Protein 4G5A (pdb70)

Sequence (196 aa):
GKQHVKTKSDWVIQRTPVDPEWLKVYVDDESKRLLCLNNFKDSFAPITVEVKKDIEKQIVFQSIIFPVAAGEYTLYLGDDLSLGQQYEELYYNASSVKVVVGNNFTLGKKQHVKKTKSDWVVIQRTPVDPEWLKVYVVDDESKRLCLNNFKDSFAPITVEEVKDIIEKQQIVFQSSIIFPVAAGEYTTLYLGDLSLGQQYEELYYNASSVKVVGNNFTTL

Solvent-accessible surface area: 11037 Å² total

Nearest PDB structures (foldseek):
  4g5a-assembly1_B  TM=1.010E+00  e=7.916E-17  Bacteroides thetaiotaomicron VPI-5482
  3d33-assembly1_A  TM=8.359E-01  e=3.361E-04  Phocaeicola vulgatus ATCC 8482
  3d33-assembly2_B  TM=8.394E-01  e=7.094E-04  Phocaeicola vulgatus ATCC 8482
  3osv-assembly2_C-2  TM=4.772E-01  e=2.970E-02  Pseudomonas aeruginosa
  4gqz-assembly2_C  TM=4.833E-01  e=1.822E-01  Salmonella enterica subsp. enterica serovar Typhimurium str. LT2

Foldseek 3Di:
DDDDDDDDDDPVVVVDDDDPVQWDWDADPVQQKIKIFGQFFDAKWWKWKAAPVRDTQDIDIDGRRGGGIDMDHRPVDDWHKIWIWDDPPDIDIDIDTD/DDDDDDDDDDPVVVVDDDDPVQWDWDADVVQQKIKIFGQFFDAKWWKWKAAPVRDTQDIDIDGRRGGGMDMDHRVSDDFHKIWIWDDPPDIDIDIDTD

CATH classification: 2.60.40.3080

Structure (mmCIF, N/CA/C/O backbone):
data_4G5A
#
_entry.id   4G5A
#
_cell.length_a   87.042
_cell.length_b   93.255
_cell.length_c   27.654
_cell.angle_alpha   90.000
_cell.angle_beta   90.000
_cell.angle_gamma   90.000
#
_symmetry.space_group_name_H-M   'P 21 21 2'
#
loop_
_entity.id
_entity.type
_entity.pdbx_description
1 polymer 'Uncharacterized protein'
2 non-polymer GLYCEROL
3 water water
#
loop_
_atom_site.group_PDB
_atom_site.id
_atom_site.type_symbol
_atom_site.label_atom_id
_atom_site.label_alt_id
_atom_site.label_comp_id
_atom_site.label_asym_id
_atom_site.label_entity_id
_atom_site.label_seq_id
_atom_site.pdbx_PDB_ins_code
_atom_site.Cartn_x
_atom_site.Cartn_y
_atom_site.Cartn_z
_atom_site.occupancy
_atom_site.B_iso_or_equiv
_atom_site.auth_seq_id
_atom_site.auth_comp_id
_atom_site.auth_asym_id
_atom_site.auth_atom_id
_atom_site.pdbx_PDB_model_num
ATOM 1 N N . GLY A 1 1 ? 100.373 21.205 13.937 1.00 47.13 0 GLY A N 1
ATOM 2 C CA . GLY A 1 1 ? 99.460 20.262 14.656 1.00 48.29 0 GLY A CA 1
ATOM 3 C C . GLY A 1 1 ? 98.072 20.297 14.040 1.00 45.09 0 GLY A C 1
ATOM 4 O O . GLY A 1 1 ? 97.919 20.797 12.926 1.00 47.38 0 GLY A O 1
ATOM 5 N N . LYS A 1 2 ? 97.069 19.788 14.761 1.00 42.78 24 LYS A N 1
ATOM 6 C CA . LYS A 1 2 ? 95.694 19.651 14.224 1.00 38.54 24 LYS A CA 1
ATOM 7 C C . LYS A 1 2 ? 94.802 20.887 14.395 1.00 35.67 24 LYS A C 1
ATOM 8 O O . LYS A 1 2 ? 94.535 21.350 15.498 1.00 36.23 24 LYS A O 1
ATOM 14 N N . GLN A 1 3 ? 94.278 21.383 13.289 1.00 28.58 25 GLN A N 1
ATOM 15 C CA . GLN A 1 3 ? 93.513 22.605 13.304 1.00 27.48 25 GLN A CA 1
ATOM 16 C C . GLN A 1 3 ? 92.166 22.394 12.611 1.00 28.07 25 GLN A C 1
ATOM 17 O O . GLN A 1 3 ? 92.124 21.804 11.544 1.00 27.16 25 GLN A O 1
ATOM 23 N N . HIS A 1 4 ? 91.094 22.883 13.224 1.00 27.27 26 HIS A N 1
ATOM 24 C CA . HIS A 1 4 ? 89.760 22.976 12.587 1.00 27.41 26 HIS A CA 1
ATOM 25 C C . HIS A 1 4 ? 89.819 23.864 11.364 1.00 26.75 26 HIS A C 1
ATOM 26 O O . HIS A 1 4 ? 90.395 24.951 11.374 1.00 27.80 26 HIS A O 1
ATOM 33 N N . VAL A 1 5 ? 89.237 23.371 10.274 1.00 24.05 27 VAL A N 1
ATOM 34 C CA . VAL A 1 5 ? 89.107 24.172 9.065 1.00 23.05 27 VAL A CA 1
ATOM 35 C C . VAL A 1 5 ? 87.670 24.657 9.054 1.00 22.85 27 VAL A C 1
ATOM 36 O O . VAL A 1 5 ? 86.777 23.844 9.086 1.00 25.29 27 VAL A O 1
ATOM 40 N N . LYS A 1 6 ? 87.466 25.971 9.063 1.00 24.52 28 LYS A N 1
ATOM 41 C CA . LYS A 1 6 ? 86.120 26.522 9.065 1.00 28.40 28 LYS A CA 1
ATOM 42 C C . LYS A 1 6 ? 85.522 26.235 7.694 1.00 25.27 28 LYS A C 1
ATOM 43 O O . LYS A 1 6 ? 86.084 26.601 6.686 1.00 27.51 28 LYS A O 1
ATOM 46 N N . THR A 1 7 ? 84.390 25.559 7.681 1.00 26.50 29 THR A N 1
ATOM 47 C CA . THR A 1 7 ? 83.740 25.226 6.423 1.00 24.01 29 THR A CA 1
ATOM 48 C C . THR A 1 7 ? 82.333 25.813 6.390 1.00 23.96 29 THR A C 1
ATOM 49 O O . THR A 1 7 ? 81.732 26.101 7.437 1.00 24.51 29 THR A O 1
ATOM 53 N N . LYS A 1 8 ? 81.838 26.019 5.174 1.00 20.21 30 LYS A N 1
ATOM 54 C CA . LYS A 1 8 ? 80.481 26.467 4.920 1.00 21.78 30 LYS A CA 1
ATOM 55 C C . LYS A 1 8 ? 79.849 25.437 4.023 1.00 20.36 30 LYS A C 1
ATOM 56 O O . LYS A 1 8 ? 80.424 25.089 2.988 1.00 19.89 30 LYS A O 1
ATOM 62 N N . SER A 1 9 ? 78.664 24.977 4.423 1.00 20.95 31 SER A N 1
ATOM 63 C CA . SER A 1 9 ? 77.910 23.999 3.653 1.00 21.47 31 SER A CA 1
ATOM 64 C C . SER A 1 9 ? 76.724 24.644 2.933 1.00 21.58 31 SER A C 1
ATOM 65 O O . SER A 1 9 ? 75.948 25.395 3.537 1.00 22.41 31 SER A O 1
ATOM 68 N N . ASP A 1 10 ? 76.619 24.345 1.645 1.00 20.68 32 ASP A N 1
ATOM 69 C CA . ASP A 1 10 ? 75.507 24.768 0.804 1.00 19.39 32 ASP A CA 1
ATOM 70 C C . ASP A 1 10 ? 74.699 23.523 0.436 1.00 18.19 32 ASP A C 1
ATOM 71 O O . ASP A 1 10 ? 75.090 22.759 -0.441 1.00 18.70 32 ASP A O 1
ATOM 76 N N . TRP A 1 11 ? 73.556 23.361 1.086 1.00 19.08 33 TRP A N 1
ATOM 77 C CA . TRP A 1 11 ? 72.692 22.211 0.850 1.00 20.08 33 TRP A CA 1
ATOM 78 C C . TRP A 1 11 ? 71.855 22.391 -0.402 1.00 18.76 33 TRP A C 1
ATOM 79 O O . TRP A 1 11 ? 70.669 22.759 -0.345 1.00 18.38 33 TRP A O 1
ATOM 90 N N . VAL A 1 12 ? 72.491 22.157 -1.550 1.00 17.50 34 VAL A N 1
ATOM 91 C CA . VAL A 1 12 ? 71.837 22.339 -2.851 1.00 18.48 34 VAL A CA 1
ATOM 92 C C . VAL A 1 12 ? 70.571 21.491 -3.014 1.00 16.50 34 VAL A C 1
ATOM 93 O O . VAL A 1 12 ? 69.657 21.864 -3.750 1.00 17.88 34 VAL A O 1
ATOM 97 N N . ILE A 1 13 ? 70.500 20.345 -2.326 1.00 16.03 35 ILE A N 1
ATOM 98 C CA . ILE A 1 13 ? 69.332 19.497 -2.369 1.00 17.25 35 ILE A CA 1
ATOM 99 C C . ILE A 1 13 ? 68.099 20.276 -1.883 1.00 18.15 35 ILE A C 1
ATOM 100 O O . ILE A 1 13 ? 67.012 20.015 -2.354 1.00 18.46 35 ILE A O 1
ATOM 105 N N . GLN A 1 14 ? 68.284 21.249 -0.994 1.00 16.56 36 GLN A N 1
ATOM 106 C CA . GLN A 1 14 ? 67.137 22.049 -0.506 1.00 17.87 36 GLN A CA 1
ATOM 107 C C . G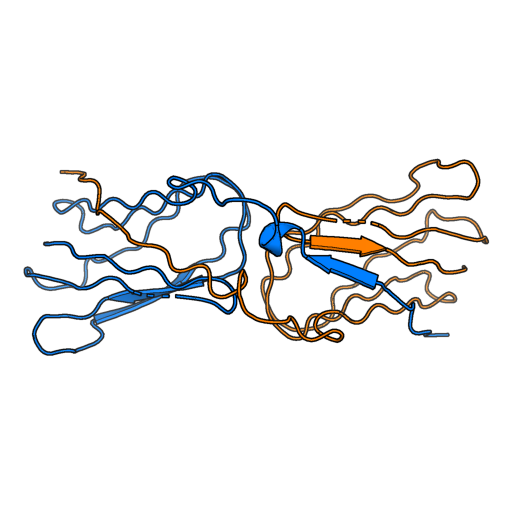LN A 1 14 ? 66.547 23.015 -1.530 1.00 22.22 36 GLN A C 1
ATOM 108 O O . GLN A 1 14 ? 65.462 23.596 -1.315 1.00 27.43 36 GLN A O 1
ATOM 114 N N . ARG A 1 15 ? 67.226 23.212 -2.645 1.00 19.37 37 ARG A N 1
ATOM 115 C CA . ARG A 1 15 ? 66.665 24.063 -3.701 1.00 21.71 37 ARG A CA 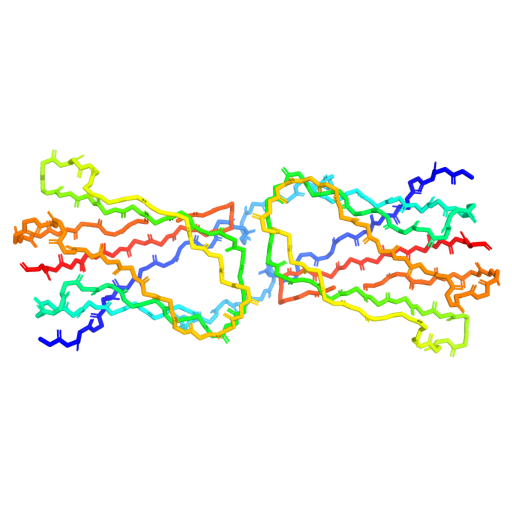1
ATOM 116 C C . ARG A 1 15 ? 66.556 23.360 -5.054 1.00 22.00 37 ARG A C 1
ATOM 117 O O . ARG A 1 15 ? 66.238 23.979 -6.066 1.00 24.57 37 ARG A O 1
ATOM 125 N N . THR A 1 16 ? 66.764 22.061 -5.061 1.00 19.67 38 THR A N 1
ATOM 126 C CA . THR A 1 16 ? 66.785 21.279 -6.282 1.00 20.89 38 THR A CA 1
ATOM 127 C C . THR A 1 16 ? 65.685 20.230 -6.284 1.00 22.21 38 THR A C 1
ATOM 128 O O . THR A 1 16 ? 65.698 19.284 -5.498 1.00 21.60 38 THR A O 1
ATOM 132 N N . PRO A 1 17 ? 64.731 20.347 -7.204 1.00 22.87 39 PRO A N 1
ATOM 133 C CA . PRO A 1 17 ? 63.710 19.315 -7.281 1.00 26.33 39 PRO A CA 1
ATOM 134 C C . PRO A 1 17 ? 64.289 17.917 -7.464 1.00 24.30 39 PRO A C 1
ATOM 135 O O . PRO A 1 17 ? 65.208 17.751 -8.261 1.00 23.83 39 PRO A O 1
ATOM 139 N N . VAL A 1 18 ? 63.741 16.916 -6.770 1.00 25.67 40 VAL A N 1
ATOM 140 C CA . VAL A 1 18 ? 64.326 15.567 -6.825 1.00 27.28 40 VAL A CA 1
ATOM 141 C C . VAL A 1 18 ? 63.707 14.803 -7.999 1.00 26.75 40 VAL A C 1
ATOM 142 O O . VAL A 1 18 ? 62.585 15.045 -8.393 1.00 29.33 40 VAL A O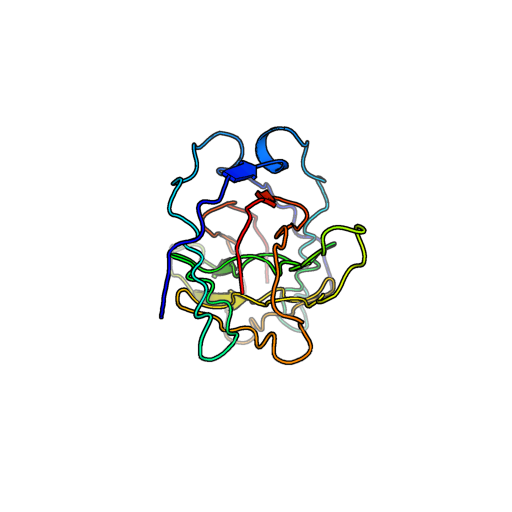 1
ATOM 146 N N . ASP A 1 19 ? 64.500 13.939 -8.593 1.00 27.29 41 ASP A N 1
ATOM 147 C CA . ASP A 1 19 ? 64.063 13.079 -9.680 1.00 26.71 41 ASP A CA 1
ATOM 148 C C . ASP A 1 19 ? 63.049 12.073 -9.146 1.00 27.29 41 ASP A C 1
ATOM 149 O O . ASP A 1 19 ? 63.364 11.334 -8.205 1.00 24.56 41 ASP A O 1
ATOM 154 N N . PRO A 1 20 ? 61.826 12.040 -9.704 1.00 27.83 42 PRO A N 1
ATOM 155 C CA . PRO A 1 20 ? 60.833 11.083 -9.211 1.00 27.66 42 PRO A CA 1
ATOM 156 C C . PRO A 1 20 ? 61.297 9.641 -9.337 1.00 26.79 42 PRO A C 1
ATOM 157 O O . PRO A 1 20 ? 60.808 8.779 -8.619 1.00 26.98 42 PRO A O 1
ATOM 161 N N . GLU A 1 21 ? 62.256 9.412 -10.226 1.00 23.74 43 GLU A N 1
ATOM 162 C CA . GLU A 1 21 ? 62.770 8.072 -10.514 1.00 23.78 43 GLU A CA 1
ATOM 163 C C . GLU A 1 21 ? 64.176 7.839 -9.980 1.00 21.58 43 GLU A C 1
ATOM 164 O O . GLU A 1 21 ? 64.908 6.970 -10.486 1.00 22.44 43 GLU A O 1
ATOM 170 N N . TRP A 1 22 ? 64.551 8.571 -8.923 1.00 18.54 44 TRP A N 1
ATOM 171 C CA . TRP A 1 22 ? 65.875 8.450 -8.317 1.00 20.00 44 TRP A CA 1
ATOM 172 C C . TRP A 1 22 ? 66.083 7.002 -7.836 1.00 20.74 44 TRP A C 1
ATOM 173 O O . TRP A 1 22 ? 67.196 6.475 -7.845 1.00 22.31 44 TRP A O 1
ATOM 184 N N . LEU A 1 23 ? 64.976 6.395 -7.428 1.00 20.21 45 LEU A N 1
ATOM 185 C CA . LEU A 1 23 ? 64.924 5.020 -6.949 1.00 20.44 45 LEU A CA 1
ATOM 186 C C . LEU A 1 23 ? 63.777 4.292 -7.641 1.00 20.82 45 LEU A C 1
ATOM 187 O O . LEU A 1 23 ? 62.640 4.772 -7.675 1.00 24.58 45 LEU A O 1
ATOM 192 N N . LYS A 1 24 ? 64.081 3.118 -8.152 1.00 22.69 46 LYS A N 1
ATOM 193 C CA . LYS A 1 24 ? 63.083 2.243 -8.727 1.00 20.15 46 LYS A CA 1
ATOM 194 C C . LYS A 1 24 ? 63.199 0.909 -8.025 1.00 18.33 46 LYS A C 1
ATOM 195 O O . LYS A 1 24 ? 64.278 0.316 -7.997 1.00 21.61 46 LYS A O 1
ATOM 201 N N . VAL A 1 25 ? 62.092 0.473 -7.448 1.00 20.53 47 VAL A N 1
ATOM 202 C CA . VAL A 1 25 ? 62.025 -0.784 -6.701 1.00 21.11 47 VAL A CA 1
ATOM 203 C C . VAL A 1 25 ? 61.166 -1.797 -7.478 1.00 20.28 47 VAL A C 1
ATOM 204 O O . VAL A 1 25 ? 60.074 -1.467 -8.013 1.00 22.31 47 VAL A O 1
ATOM 208 N N . TYR A 1 26 ? 61.681 -3.012 -7.551 1.00 21.44 48 TYR A N 1
ATOM 209 C CA . TYR A 1 26 ? 60.947 -4.120 -8.128 1.00 23.36 48 TYR A CA 1
ATOM 210 C C . TYR A 1 26 ? 60.922 -5.326 -7.194 1.00 22.93 48 TYR A C 1
ATOM 211 O O . TYR A 1 26 ? 61.833 -5.514 -6.404 1.00 23.06 48 TYR A O 1
ATOM 220 N N . VAL A 1 27 ? 59.871 -6.127 -7.320 1.00 22.32 49 VAL A N 1
ATOM 221 C CA . VAL A 1 27 ? 59.786 -7.414 -6.616 1.00 21.19 49 VAL A CA 1
ATOM 222 C C . VAL A 1 27 ? 59.712 -8.551 -7.641 1.00 23.95 49 VAL A C 1
ATOM 223 O O . VAL A 1 27 ? 58.948 -8.490 -8.626 1.00 24.88 49 VAL A O 1
ATOM 227 N N . ASP A 1 28 ? 60.508 -9.579 -7.406 1.00 24.18 50 ASP A N 1
ATOM 228 C CA . ASP A 1 28 ? 60.391 -10.826 -8.178 1.00 25.13 50 ASP A CA 1
ATOM 229 C C . ASP A 1 28 ? 59.795 -11.870 -7.265 1.00 26.85 50 ASP A C 1
ATOM 230 O O . ASP A 1 28 ? 60.461 -12.303 -6.318 1.00 26.38 50 ASP A O 1
ATOM 235 N N . ASP A 1 29 ? 58.543 -12.257 -7.518 1.00 27.08 51 ASP A N 1
ATOM 236 C CA . ASP A 1 29 ? 57.843 -13.165 -6.599 1.00 29.47 51 ASP A CA 1
ATOM 237 C C . ASP A 1 29 ? 58.185 -14.635 -6.828 1.00 32.70 51 ASP A C 1
ATOM 238 O O . ASP A 1 29 ? 57.755 -15.479 -6.036 1.00 35.76 51 ASP A O 1
ATOM 243 N N . GLU A 1 30 ? 58.948 -14.944 -7.882 1.00 33.00 52 GLU A N 1
ATOM 244 C CA . GLU A 1 30 ? 59.398 -16.325 -8.113 1.00 35.85 52 GLU A CA 1
ATOM 245 C C . GLU A 1 30 ? 60.670 -16.572 -7.328 1.00 35.28 52 GLU A C 1
ATOM 246 O O . GLU A 1 30 ? 60.746 -17.521 -6.537 1.00 38.02 52 GLU A O 1
ATOM 252 N N . SER A 1 31 ? 61.653 -15.697 -7.518 1.00 33.62 53 SER A N 1
ATOM 253 C CA . SER A 1 31 ? 62.930 -15.798 -6.821 1.00 32.47 53 SER A CA 1
ATOM 254 C C . SER A 1 31 ? 62.888 -15.200 -5.394 1.00 29.27 53 SER A C 1
ATOM 255 O O . SER A 1 31 ? 63.849 -15.366 -4.648 1.00 31.18 53 SER A O 1
ATOM 258 N N . LYS A 1 32 ? 61.778 -14.549 -5.018 1.00 26.01 54 LYS A N 1
ATOM 259 C CA . LYS A 1 32 ? 61.632 -13.885 -3.692 1.00 23.12 54 LYS A CA 1
ATOM 260 C C . LYS A 1 32 ? 62.756 -12.886 -3.421 1.00 24.67 54 LYS A C 1
ATOM 261 O O . LYS A 1 32 ? 63.478 -12.969 -2.417 1.00 24.96 54 LYS A O 1
ATOM 267 N N . ARG A 1 33 ? 62.873 -11.918 -4.331 1.00 24.76 55 ARG A N 1
ATOM 268 C CA . ARG A 1 33 ? 63.902 -10.875 -4.268 1.00 24.28 55 ARG A CA 1
ATOM 269 C C . ARG A 1 33 ? 63.264 -9.496 -4.452 1.00 24.05 55 ARG A C 1
ATOM 270 O O . ARG A 1 33 ? 62.264 -9.355 -5.177 1.00 22.91 55 ARG A O 1
ATOM 278 N N . LEU A 1 34 ? 63.859 -8.513 -3.786 1.00 21.80 56 LEU A N 1
ATOM 279 C CA A LEU A 1 34 ? 63.551 -7.116 -3.997 0.50 22.89 56 LEU A CA 1
ATOM 280 C CA B LEU A 1 34 ? 63.558 -7.101 -4.008 0.50 22.46 56 LEU A CA 1
ATOM 281 C C . LEU A 1 34 ? 64.785 -6.513 -4.674 1.00 23.45 56 LEU A C 1
ATOM 282 O O . LEU A 1 34 ? 65.907 -6.765 -4.249 1.00 24.43 56 LEU A O 1
ATOM 291 N N . CYS A 1 35 ? 64.560 -5.728 -5.727 1.00 25.11 57 CYS A N 1
ATOM 292 C CA . CYS A 1 35 ? 65.624 -5.121 -6.526 1.00 27.75 57 CYS A CA 1
ATOM 293 C C . CYS A 1 35 ? 65.443 -3.603 -6.413 1.00 25.27 57 CYS A C 1
ATOM 294 O O . CYS A 1 35 ? 64.351 -3.088 -6.663 1.00 25.84 57 CYS A O 1
ATOM 297 N N . LEU A 1 36 ? 66.486 -2.927 -5.950 1.00 25.09 58 LEU A N 1
ATOM 298 C CA . LEU A 1 36 ? 66.463 -1.459 -5.735 1.00 23.33 58 LEU A CA 1
ATOM 299 C C . LEU A 1 36 ? 67.474 -0.821 -6.685 1.00 25.65 58 LEU A C 1
ATOM 300 O O . LEU A 1 36 ? 68.674 -1.047 -6.537 1.00 23.60 58 LEU A O 1
ATOM 305 N N . ASN A 1 37 ? 67.009 -0.009 -7.640 1.00 22.97 59 ASN A N 1
ATOM 306 C CA A ASN A 1 37 ? 67.932 0.628 -8.615 0.50 23.23 59 ASN A CA 1
ATOM 307 C CA B ASN A 1 37 ? 67.894 0.616 -8.614 0.50 23.92 59 ASN A CA 1
ATOM 308 C C . ASN A 1 37 ? 68.041 2.108 -8.324 1.00 23.07 59 ASN A C 1
ATOM 309 O O . ASN A 1 37 ? 67.055 2.829 -8.362 1.00 22.99 59 ASN A O 1
ATOM 318 N N . PHE A 1 38 ? 69.251 2.529 -8.000 1.00 23.27 60 PHE A N 1
ATOM 319 C CA . PHE A 1 38 ? 69.551 3.932 -7.696 1.00 23.17 60 PHE A CA 1
ATOM 320 C C . PHE A 1 38 ? 70.181 4.546 -8.921 1.00 25.17 60 PHE A C 1
ATOM 321 O O . PHE A 1 38 ? 71.139 3.991 -9.463 1.00 26.42 60 PHE A O 1
ATOM 329 N N . LYS A 1 39 ? 69.652 5.682 -9.368 1.00 26.86 61 LYS A N 1
ATOM 330 C CA . LYS A 1 39 ? 70.241 6.427 -10.486 1.00 29.88 61 LYS A CA 1
ATOM 331 C C . LYS A 1 39 ? 71.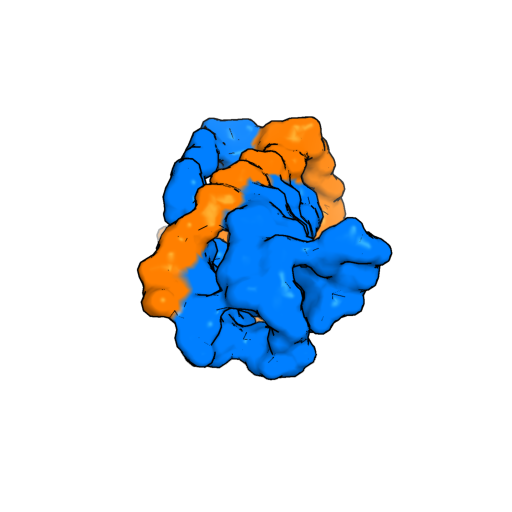612 7.032 -10.168 1.00 28.44 61 LYS A C 1
ATOM 332 O O . LYS A 1 39 ? 72.421 7.228 -11.062 1.00 32.57 61 LYS A O 1
ATOM 338 N N . ASP A 1 40 ? 71.856 7.341 -8.896 1.00 25.20 62 ASP A N 1
ATOM 339 C CA . ASP A 1 40 ? 73.105 7.955 -8.422 1.00 23.02 62 ASP A CA 1
ATOM 340 C C . ASP A 1 40 ? 73.457 7.271 -7.105 1.00 24.49 62 ASP A C 1
ATOM 341 O O . ASP A 1 40 ? 72.620 6.544 -6.525 1.00 24.27 62 ASP A O 1
ATOM 346 N N . SER A 1 41 ? 74.671 7.467 -6.620 1.00 22.82 63 SER A N 1
ATOM 347 C CA . SER A 1 41 ? 75.008 6.945 -5.303 1.00 20.60 63 SER A CA 1
ATOM 348 C C . SER A 1 41 ? 74.201 7.721 -4.247 1.00 21.91 63 SER A C 1
ATOM 349 O O . SER A 1 41 ? 73.605 8.774 -4.552 1.00 20.60 63 SER A O 1
ATOM 352 N N . PHE A 1 42 ? 74.194 7.194 -3.030 1.00 20.49 64 PHE A N 1
ATOM 353 C CA . PHE A 1 42 ? 73.311 7.655 -1.953 1.00 18.80 64 PHE A CA 1
ATOM 354 C C . PHE A 1 42 ? 73.889 7.235 -0.606 1.00 19.24 64 PHE A C 1
ATOM 355 O O . PHE A 1 42 ? 74.738 6.349 -0.526 1.00 20.71 64 PHE A O 1
ATOM 363 N N . ALA A 1 43 ? 73.438 7.903 0.445 1.00 20.17 65 ALA A N 1
ATOM 364 C CA . ALA A 1 43 ? 73.768 7.543 1.798 1.00 18.48 65 ALA A CA 1
ATOM 365 C C . ALA A 1 43 ? 73.199 6.163 2.124 1.00 19.80 65 ALA A C 1
ATOM 366 O O . ALA A 1 43 ? 72.193 5.754 1.530 1.00 20.00 65 ALA A O 1
ATOM 368 N N . PRO A 1 44 ? 73.790 5.481 3.120 1.00 19.46 66 PRO A N 1
ATOM 369 C CA . PRO A 1 44 ? 73.195 4.237 3.607 1.00 20.71 66 PRO A CA 1
ATOM 370 C C . PRO A 1 44 ? 71.744 4.439 3.997 1.00 19.03 66 PRO A C 1
ATOM 371 O O . PRO A 1 44 ? 71.366 5.478 4.547 1.00 17.84 66 PRO A O 1
ATOM 375 N N . ILE A 1 45 ? 70.944 3.426 3.705 1.00 18.52 67 ILE A N 1
ATOM 376 C CA . ILE A 1 45 ? 69.523 3.497 3.964 1.00 18.73 67 ILE A CA 1
ATOM 377 C C . ILE A 1 45 ? 69.021 2.194 4.582 1.00 18.00 67 ILE A C 1
ATOM 378 O O . ILE A 1 45 ? 69.421 1.115 4.157 1.00 18.67 67 ILE A O 1
ATOM 383 N N . THR A 1 46 ? 68.184 2.328 5.608 1.00 19.32 68 THR A N 1
ATOM 384 C CA . THR A 1 46 ? 67.573 1.181 6.294 1.00 18.53 68 THR A CA 1
ATOM 385 C C . THR A 1 46 ? 66.340 0.733 5.545 1.00 20.41 68 THR A C 1
ATOM 386 O O . THR A 1 46 ? 65.525 1.540 5.126 1.00 18.64 68 THR A O 1
ATOM 390 N N . VAL A 1 47 ? 66.233 -0.576 5.325 1.00 20.27 69 VAL A N 1
ATOM 391 C CA . VAL A 1 47 ? 65.104 -1.162 4.613 1.00 20.04 69 VAL A CA 1
ATOM 392 C C . VAL A 1 47 ? 64.392 -2.124 5.551 1.00 21.79 69 VAL A C 1
ATOM 393 O O . VAL A 1 47 ? 65.026 -3.009 6.111 1.00 23.72 69 VAL A O 1
ATOM 397 N N . GLU A 1 48 ? 63.091 -1.915 5.756 1.00 19.85 70 GLU A N 1
ATOM 398 C CA . GLU A 1 48 ? 62.264 -2.768 6.617 1.00 20.74 70 GLU A CA 1
ATOM 399 C C . GLU A 1 48 ? 61.055 -3.283 5.834 1.00 21.77 70 GLU A C 1
ATOM 400 O O . GLU A 1 48 ? 60.452 -2.550 5.035 1.00 21.91 70 GLU A O 1
ATOM 406 N N . VAL A 1 49 ? 60.710 -4.547 6.051 1.00 19.63 71 VAL A N 1
ATOM 407 C CA . VAL A 1 49 ? 59.530 -5.136 5.464 1.00 19.38 71 VAL A CA 1
ATOM 408 C C . VAL A 1 49 ? 58.659 -5.648 6.610 1.00 18.96 71 VAL A C 1
ATOM 409 O O . VAL A 1 49 ? 59.156 -6.358 7.491 1.00 21.60 71 VAL A O 1
ATOM 413 N N . LYS A 1 50 ? 57.399 -5.220 6.591 1.00 21.09 72 LYS A N 1
ATOM 414 C CA A LYS A 1 50 ? 56.437 -5.531 7.620 0.50 21.00 72 LYS A CA 1
ATOM 415 C CA B LYS A 1 50 ? 56.419 -5.518 7.631 0.50 21.39 72 LYS A CA 1
ATOM 416 C C . LYS A 1 50 ? 55.255 -6.320 7.033 1.00 21.86 72 L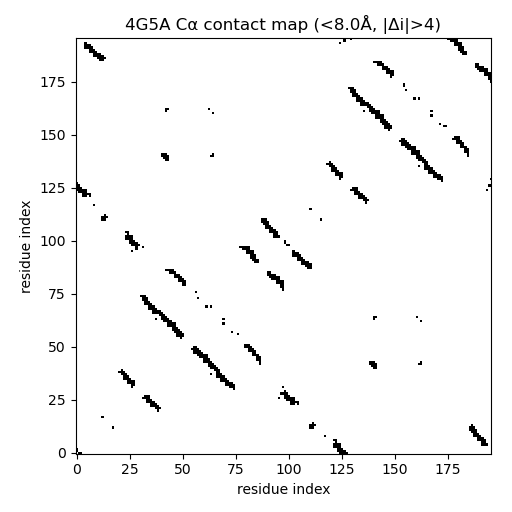YS A C 1
ATOM 417 O O . LYS A 1 50 ? 54.745 -5.993 5.947 1.00 20.46 72 LYS A O 1
ATOM 428 N N . ASP A 1 51 ? 54.836 -7.371 7.738 1.00 22.48 73 ASP A N 1
ATOM 429 C CA . ASP A 1 51 ? 53.674 -8.170 7.346 1.00 22.93 73 ASP A CA 1
ATOM 430 C C . ASP A 1 51 ? 52.336 -7.590 7.820 1.00 25.40 73 ASP A C 1
ATOM 431 O O . ASP A 1 51 ? 52.303 -6.556 8.475 1.00 27.40 73 ASP A O 1
ATOM 436 N N . ILE A 1 52 ? 51.238 -8.273 7.472 1.00 26.50 74 ILE A N 1
ATOM 437 C CA . ILE A 1 52 ? 49.898 -7.815 7.765 1.00 30.51 74 ILE A CA 1
ATOM 438 C C . ILE A 1 52 ? 49.588 -7.724 9.267 1.00 32.01 74 ILE A C 1
ATOM 439 O O . ILE A 1 52 ? 48.719 -6.937 9.667 1.00 35.47 74 ILE A O 1
ATOM 444 N N . GLU A 1 53 ? 50.316 -8.492 10.079 1.00 30.87 75 GLU A N 1
ATOM 445 C CA . GLU A 1 53 ? 50.216 -8.452 11.544 1.00 32.77 75 GLU A CA 1
ATOM 446 C C . GLU A 1 53 ? 51.297 -7.571 12.196 1.00 32.81 75 GLU A C 1
ATOM 447 O O . GLU A 1 53 ? 51.555 -7.702 13.401 1.00 35.24 75 GLU A O 1
ATOM 453 N N . LYS A 1 54 ? 51.892 -6.669 11.400 1.00 31.39 76 LYS A N 1
ATOM 454 C CA . LYS A 1 54 ? 52.874 -5.676 11.866 1.00 33.23 76 LYS A CA 1
ATOM 455 C C . LYS A 1 54 ? 54.214 -6.252 12.333 1.00 30.62 76 LYS A C 1
ATOM 456 O O . LYS A 1 54 ? 54.990 -5.560 13.014 1.00 32.88 76 LYS A O 1
ATOM 462 N N . GLN A 1 55 ? 54.506 -7.500 11.982 1.00 29.94 77 GLN A N 1
ATOM 463 C CA . GLN A 1 55 ? 55.791 -8.092 12.335 1.00 27.09 77 GLN A CA 1
ATOM 464 C C . GLN A 1 55 ? 56.810 -7.616 11.301 1.00 24.74 77 GLN A C 1
ATOM 465 O O . GLN A 1 55 ? 56.526 -7.632 10.106 1.00 23.90 77 GLN A O 1
ATOM 471 N N . ILE A 1 56 ? 57.984 -7.190 11.763 1.00 24.31 78 ILE A N 1
ATOM 472 C CA . ILE A 1 56 ? 59.075 -6.842 10.890 1.00 23.29 78 ILE A CA 1
ATOM 473 C C . ILE A 1 56 ? 59.710 -8.174 10.551 1.00 26.59 78 ILE A C 1
ATOM 474 O O . ILE A 1 56 ? 60.229 -8.881 11.431 1.00 27.68 78 ILE A O 1
ATOM 479 N N . VAL A 1 57 ? 59.632 -8.528 9.275 1.00 20.61 79 VAL A N 1
ATOM 480 C CA . VAL A 1 57 ? 60.026 -9.843 8.805 1.00 22.96 79 VAL A CA 1
ATOM 481 C C . VAL A 1 57 ? 61.345 -9.782 8.050 1.00 24.69 79 VAL A C 1
ATOM 482 O O . VAL A 1 57 ? 61.925 -10.819 7.743 1.00 26.12 79 VAL A O 1
ATOM 486 N N . PHE A 1 58 ? 61.816 -8.561 7.763 1.00 21.92 80 PHE A N 1
ATOM 487 C CA . PHE A 1 58 ? 63.100 -8.339 7.113 1.00 21.18 80 PHE A CA 1
ATOM 488 C C . PHE A 1 58 ? 63.586 -6.934 7.451 1.00 20.23 80 PHE A C 1
ATOM 489 O O . PHE A 1 58 ? 62.808 -5.984 7.451 1.00 19.69 80 PHE A O 1
ATOM 497 N N . GLN A 1 59 ? 64.861 -6.835 7.801 1.00 20.51 81 GLN A N 1
ATOM 498 C CA . GLN A 1 59 ? 65.498 -5.544 8.083 1.00 23.12 81 GLN A CA 1
ATOM 499 C C . GLN A 1 59 ? 66.943 -5.607 7.645 1.00 26.33 81 GLN A C 1
ATOM 500 O O . GLN A 1 59 ? 67.667 -6.554 7.956 1.00 29.20 81 GLN A O 1
ATOM 506 N N . SER A 1 60 ? 67.366 -4.608 6.885 1.00 23.23 82 SER A N 1
ATOM 507 C CA . SER A 1 60 ? 68.736 -4.560 6.416 1.00 25.49 82 SER A CA 1
ATOM 508 C C . SER A 1 60 ? 69.140 -3.116 6.169 1.00 25.53 82 SER A C 1
ATOM 509 O O . SER A 1 60 ? 68.287 -2.266 5.981 1.00 27.30 82 SER A O 1
ATOM 512 N N . ILE A 1 61 ? 70.441 -2.851 6.152 1.00 27.55 83 ILE A N 1
ATOM 513 C CA . ILE A 1 61 ? 70.975 -1.565 5.692 1.00 25.91 83 ILE A CA 1
ATOM 514 C C . ILE A 1 61 ? 71.673 -1.783 4.345 1.00 26.59 83 ILE A C 1
ATOM 515 O O . ILE A 1 61 ? 72.516 -2.670 4.212 1.00 29.22 83 ILE A O 1
ATOM 520 N N . ILE A 1 62 ? 71.332 -0.963 3.354 1.00 23.24 84 ILE A N 1
ATOM 521 C CA . ILE A 1 62 ? 71.935 -1.004 2.031 1.00 24.99 84 ILE A CA 1
ATOM 522 C C . ILE A 1 62 ? 72.894 0.184 1.923 1.00 24.22 84 ILE A C 1
ATOM 523 O O . ILE A 1 62 ? 72.592 1.242 2.441 1.00 24.20 84 ILE A O 1
ATOM 528 N N . PHE A 1 63 ? 74.027 -0.013 1.250 1.00 22.78 85 PHE A N 1
ATOM 529 C CA . PHE A 1 63 ? 75.078 0.994 1.106 1.00 22.59 85 PHE A CA 1
ATOM 530 C C . PHE A 1 63 ? 75.262 1.324 -0.376 1.00 25.46 85 PHE A C 1
ATOM 531 O O . PHE A 1 63 ? 76.081 0.697 -1.039 1.00 25.39 85 PHE A O 1
ATOM 539 N N . PRO A 1 64 ? 74.455 2.262 -0.925 1.00 23.75 86 PRO A N 1
ATOM 540 C CA . PRO A 1 64 ? 74.477 2.529 -2.357 1.00 23.59 86 PRO A CA 1
ATOM 541 C C . PRO A 1 64 ? 75.688 3.388 -2.762 1.00 24.48 86 PRO A C 1
ATOM 542 O O . PRO A 1 64 ? 75.540 4.544 -3.174 1.00 24.24 86 PRO A O 1
ATOM 546 N N . VAL A 1 65 ? 76.880 2.792 -2.661 1.00 25.96 87 VAL A N 1
ATOM 547 C CA . VAL A 1 65 ? 78.133 3.519 -2.922 1.00 27.87 87 VAL A CA 1
ATOM 548 C C . VAL A 1 65 ? 78.326 3.811 -4.415 1.00 28.10 87 VAL A C 1
ATOM 549 O O . VAL A 1 65 ? 79.176 4.639 -4.791 1.00 29.86 87 VAL A O 1
ATOM 553 N N . ALA A 1 66 ? 77.529 3.160 -5.257 1.00 27.87 88 ALA A N 1
ATOM 554 C CA . ALA A 1 66 ? 77.526 3.409 -6.698 1.00 28.77 88 ALA A CA 1
ATOM 555 C C . ALA A 1 66 ? 76.117 3.293 -7.234 1.00 28.95 88 ALA A C 1
ATOM 556 O O . ALA A 1 66 ? 75.288 2.553 -6.669 1.00 29.14 88 ALA A O 1
ATOM 558 N N . ALA A 1 67 ? 75.840 4.014 -8.319 1.00 27.86 89 ALA A N 1
ATOM 559 C CA . ALA A 1 67 ? 74.600 3.852 -9.052 1.00 28.83 89 ALA A CA 1
ATOM 560 C C . ALA A 1 67 ? 74.481 2.402 -9.543 1.00 30.30 89 ALA A C 1
ATOM 561 O O . ALA A 1 67 ? 75.500 1.745 -9.820 1.00 32.74 89 ALA A O 1
ATOM 563 N N . GLY A 1 68 ? 73.250 1.914 -9.642 1.00 29.08 90 GLY A N 1
ATOM 564 C CA . GLY A 1 68 ? 72.994 0.534 -10.084 1.00 29.84 90 GLY A CA 1
ATOM 565 C C . GLY A 1 68 ? 72.040 -0.238 -9.178 1.00 30.41 90 GLY A C 1
ATOM 566 O O . GLY A 1 68 ? 71.352 0.351 -8.345 1.00 27.51 90 GLY A O 1
ATOM 567 N N . GLU A 1 69 ? 72.013 -1.556 -9.344 1.00 30.99 91 GLU A N 1
ATOM 568 C CA . GLU A 1 69 ? 70.976 -2.402 -8.740 1.00 32.00 91 GLU A CA 1
ATOM 569 C C . GLU A 1 69 ? 71.503 -3.137 -7.512 1.00 31.08 91 GLU A C 1
ATOM 570 O O . GLU A 1 69 ? 72.596 -3.732 -7.543 1.00 32.49 91 GLU A O 1
ATOM 576 N N . TYR A 1 70 ? 70.726 -3.079 -6.426 1.00 25.43 92 TYR A N 1
ATOM 577 C CA . TYR A 1 70 ? 71.040 -3.753 -5.172 1.00 24.41 92 TYR A CA 1
ATOM 578 C C . TYR A 1 70 ? 69.923 -4.744 -4.904 1.00 26.20 92 TYR A C 1
ATOM 579 O O . TYR A 1 70 ? 68.745 -4.419 -5.051 1.00 27.80 92 TYR A O 1
ATOM 588 N N . THR A 1 71 ? 70.289 -5.966 -4.544 1.00 26.92 93 THR A N 1
ATOM 589 C CA . THR A 1 71 ? 69.286 -7.005 -4.343 1.00 27.04 93 THR A CA 1
ATOM 590 C C . THR A 1 71 ? 69.171 -7.329 -2.874 1.00 27.34 93 THR A C 1
ATOM 591 O O . THR A 1 71 ? 70.180 -7.404 -2.169 1.00 32.58 93 THR A O 1
ATOM 595 N N . LEU A 1 72 ? 67.938 -7.488 -2.416 1.00 23.23 94 LEU A N 1
ATOM 596 C CA . LEU A 1 72 ? 67.639 -7.979 -1.075 1.00 25.29 94 LEU A CA 1
ATOM 597 C C . LEU A 1 72 ? 66.941 -9.341 -1.173 1.00 23.32 94 LEU A C 1
ATOM 598 O O . LEU A 1 72 ? 66.090 -9.545 -2.025 1.00 22.27 94 LEU A O 1
ATOM 603 N N . TYR A 1 73 ? 67.292 -10.277 -0.289 1.00 23.65 95 TYR A N 1
ATOM 604 C CA . TYR A 1 73 ? 66.792 -11.647 -0.398 1.00 25.25 95 TYR A CA 1
ATOM 605 C C . TYR A 1 73 ? 65.665 -11.895 0.580 1.00 23.88 95 TYR A C 1
ATOM 606 O O . TYR A 1 73 ? 65.863 -11.861 1.796 1.00 24.57 95 TYR A O 1
ATOM 615 N N . LEU A 1 74 ? 64.473 -12.164 0.041 1.00 21.74 96 LEU A N 1
ATOM 616 C CA . LEU A 1 74 ? 63.283 -12.343 0.856 1.00 22.11 96 LEU A CA 1
ATOM 617 C C . LEU A 1 74 ? 62.820 -13.809 0.896 1.00 20.96 96 LEU A C 1
ATOM 618 O O . LEU A 1 74 ? 61.651 -14.089 1.187 1.00 20.97 96 LEU A O 1
ATOM 623 N N . GLY A 1 75 ? 63.750 -14.716 0.635 1.00 22.34 97 GLY A N 1
ATOM 624 C CA . GLY A 1 75 ? 63.483 -16.148 0.625 1.00 25.14 97 GLY A CA 1
ATOM 625 C C . GLY A 1 75 ? 62.873 -16.692 1.913 1.00 24.43 97 GLY A C 1
ATOM 626 O O . GLY A 1 75 ? 62.147 -17.685 1.874 1.00 24.53 97 GLY A O 1
ATOM 627 N N . ASP A 1 76 ? 63.164 -16.076 3.058 1.00 26.24 98 ASP A N 1
ATOM 628 C CA A ASP A 1 76 ? 62.608 -16.572 4.319 0.50 25.85 98 ASP A CA 1
ATOM 629 C CA B ASP A 1 76 ? 62.615 -16.517 4.356 0.50 27.19 98 ASP A CA 1
ATOM 630 C C . ASP A 1 76 ? 61.148 -16.154 4.566 1.00 26.51 98 ASP A C 1
ATOM 631 O O . ASP A 1 76 ? 60.523 -16.637 5.498 1.00 25.03 98 ASP A O 1
ATOM 640 N N . LEU A 1 77 ? 60.598 -15.268 3.738 1.00 23.42 99 LEU A N 1
ATOM 641 C CA . LEU A 1 77 ? 59.245 -14.753 3.969 1.00 22.95 99 LEU A CA 1
ATOM 642 C C . LEU A 1 77 ? 58.138 -15.699 3.514 1.00 24.36 99 LEU A C 1
ATOM 643 O O . LEU A 1 77 ? 58.270 -16.401 2.485 1.00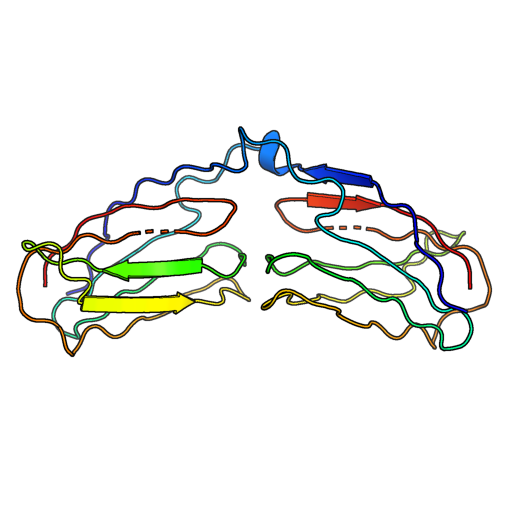 24.90 99 LEU A O 1
ATOM 648 N N . SER A 1 78 ? 57.025 -15.651 4.247 1.00 23.56 100 SER A N 1
ATOM 649 C CA . SER A 1 78 ? 55.771 -16.299 3.823 1.00 24.50 100 SER A CA 1
ATOM 650 C C . SER A 1 78 ? 55.167 -15.592 2.608 1.00 26.61 100 SER A C 1
ATOM 651 O O . SER A 1 78 ? 55.594 -14.498 2.242 1.00 25.26 100 SER A O 1
ATOM 654 N N . LEU A 1 79 ? 54.171 -16.216 1.974 1.00 26.36 101 LEU A N 1
ATOM 655 C CA . LEU A 1 79 ? 53.398 -15.515 0.960 1.00 25.57 101 LEU A CA 1
ATOM 656 C C . LEU A 1 79 ? 52.513 -14.506 1.678 1.00 27.41 101 LEU A C 1
ATOM 657 O O . LEU A 1 79 ? 52.234 -14.638 2.879 1.00 27.99 101 LEU A O 1
ATOM 662 N N . GLY A 1 80 ? 52.133 -13.466 0.959 1.00 23.99 102 GLY A N 1
ATOM 663 C CA . GLY A 1 80 ? 51.247 -12.480 1.504 1.00 25.53 102 GLY A CA 1
ATOM 664 C C . GLY A 1 80 ? 51.566 -11.064 1.096 1.00 22.95 102 GLY A C 1
ATOM 665 O O . GLY A 1 80 ? 52.399 -10.819 0.226 1.00 24.91 102 GLY A O 1
ATOM 666 N N . GLN A 1 81 ? 50.856 -10.157 1.764 1.00 23.20 103 GLN A N 1
ATOM 667 C CA A GLN A 1 81 ? 50.934 -8.718 1.525 0.50 23.46 103 GLN A CA 1
ATOM 668 C CA B GLN A 1 81 ? 50.942 -8.730 1.508 0.50 23.74 103 GLN A CA 1
ATOM 669 C C . GLN A 1 81 ? 51.931 -8.092 2.483 1.00 21.65 103 GLN A C 1
ATOM 670 O O . GLN A 1 81 ? 51.849 -8.319 3.688 1.00 21.54 103 GLN A O 1
ATOM 681 N N . TYR A 1 82 ? 52.852 -7.285 1.942 1.00 21.74 104 TYR A N 1
ATOM 682 C CA . TYR A 1 82 ? 53.906 -6.655 2.731 1.00 19.88 104 TYR A CA 1
ATOM 683 C C . TYR A 1 82 ? 54.004 -5.147 2.529 1.00 21.78 104 TYR A C 1
ATOM 684 O O . TYR A 1 82 ? 53.681 -4.644 1.447 1.00 21.64 104 TYR A O 1
ATOM 693 N N . GLU A 1 83 ? 54.434 -4.451 3.579 1.00 21.33 105 GLU A N 1
ATOM 694 C CA A GLU A 1 83 ? 54.764 -3.027 3.498 0.50 21.12 105 GLU A CA 1
ATOM 695 C CA B GLU A 1 83 ? 54.746 -3.032 3.493 0.50 22.24 105 GLU A CA 1
ATOM 696 C C . GLU A 1 83 ? 56.271 -2.853 3.483 1.00 20.45 105 GLU A C 1
ATOM 697 O O . GLU A 1 83 ? 56.971 -3.419 4.336 1.00 20.34 105 GLU A O 1
ATOM 708 N N . LEU A 1 84 ? 56.766 -2.038 2.539 1.00 21.19 106 LEU A N 1
ATOM 709 C CA . LEU A 1 84 ? 58.158 -1.664 2.442 1.00 19.79 106 LEU A CA 1
ATOM 710 C C . LEU A 1 84 ? 58.355 -0.255 3.020 1.00 19.00 106 LEU A C 1
ATOM 711 O O . LEU A 1 84 ? 57.587 0.664 2.723 1.00 20.52 106 LEU A O 1
ATOM 716 N N . TYR A 1 85 ? 59.336 -0.106 3.894 1.00 18.56 107 TYR A N 1
ATOM 717 C CA . TYR A 1 85 ? 59.685 1.194 4.494 1.00 18.86 107 TYR A CA 1
ATOM 718 C C . TYR A 1 85 ? 61.203 1.310 4.442 1.00 18.83 107 TYR A C 1
ATOM 719 O O . TYR A 1 85 ? 61.930 0.435 4.921 1.00 19.00 107 TYR A O 1
ATOM 736 N N . TYR A 1 87 ? 64.423 4.201 4.969 1.00 18.90 109 TYR A N 1
ATOM 737 C CA . TYR A 1 87 ? 64.673 5.486 5.601 1.00 19.56 109 TYR A CA 1
ATOM 738 C C . TYR A 1 87 ? 66.113 5.792 5.958 1.00 20.06 109 TYR A C 1
ATOM 739 O O . TYR A 1 87 ? 66.909 4.911 6.281 1.00 18.68 109 TYR A O 1
ATOM 748 N N . ASN A 1 88 ? 66.416 7.083 5.891 1.00 18.52 110 ASN A N 1
ATOM 749 C CA . ASN A 1 88 ? 67.620 7.624 6.542 1.00 20.05 110 ASN A CA 1
ATOM 750 C C . ASN A 1 88 ? 67.345 9.063 6.923 1.00 22.63 110 ASN A C 1
ATOM 751 O O . ASN A 1 88 ? 66.204 9.514 6.821 1.00 22.08 110 ASN A O 1
ATOM 756 N N . ALA A 1 89 ? 68.372 9.789 7.355 1.00 24.09 111 ALA A N 1
ATOM 757 C CA . ALA A 1 89 ? 68.179 11.189 7.766 1.00 27.33 111 ALA A CA 1
ATOM 758 C C . ALA A 1 89 ? 67.528 12.078 6.700 1.00 27.39 111 ALA A C 1
ATOM 759 O O . ALA A 1 89 ? 66.852 13.047 7.061 1.00 30.88 111 ALA A O 1
ATOM 761 N N . SER A 1 90 ? 67.727 11.744 5.417 1.00 24.57 112 SER A N 1
ATOM 762 C CA A SER A 1 90 ? 67.296 12.594 4.312 0.50 25.44 112 SER A CA 1
ATOM 763 C CA B SER A 1 90 ? 67.330 12.566 4.269 0.50 25.10 112 SER A CA 1
ATOM 764 C C . SER A 1 90 ? 65.940 12.243 3.689 1.00 24.47 112 SER A C 1
ATOM 765 O O . SER A 1 90 ? 65.247 13.139 3.176 1.00 21.36 112 SER A O 1
ATOM 770 N N . VAL A 1 91 ? 65.564 10.952 3.703 1.00 21.09 113 VAL A N 1
ATOM 771 C CA . VAL A 1 91 ? 64.369 10.528 2.951 1.00 19.69 113 VAL A CA 1
ATOM 772 C C . VAL A 1 91 ? 63.675 9.390 3.657 1.00 20.56 113 VAL A C 1
ATOM 773 O O . VAL A 1 91 ? 64.302 8.611 4.386 1.00 19.73 113 VAL A O 1
ATOM 777 N N . LYS A 1 92 ? 62.369 9.326 3.446 1.00 18.66 114 LYS A N 1
ATOM 778 C CA . LYS A 1 92 ? 61.548 8.184 3.868 1.00 20.22 114 LYS A CA 1
ATOM 779 C C . LYS A 1 92 ? 60.795 7.693 2.636 1.00 19.97 114 LYS A C 1
ATOM 780 O O . LYS A 1 92 ? 60.233 8.491 1.883 1.00 21.65 114 LYS A O 1
ATOM 786 N N . VAL A 1 93 ? 60.797 6.381 2.408 1.00 18.60 115 VAL A N 1
ATOM 787 C CA . VAL A 1 93 ? 60.186 5.810 1.220 1.00 20.00 115 VAL A CA 1
ATOM 788 C C . VAL A 1 93 ? 59.232 4.693 1.683 1.00 21.03 115 VAL A C 1
ATOM 789 O O . VAL A 1 93 ? 59.587 3.879 2.544 1.00 21.36 115 VAL A O 1
ATOM 793 N N . VAL A 1 94 ? 58.021 4.716 1.157 1.00 21.07 116 VAL A N 1
ATOM 794 C CA A VAL A 1 94 ? 57.030 3.686 1.457 0.50 21.31 116 VAL A CA 1
ATOM 795 C CA B VAL A 1 94 ? 56.986 3.717 1.455 0.50 20.70 116 VAL A CA 1
ATOM 796 C C . VAL A 1 94 ? 56.419 3.090 0.182 1.00 21.64 116 VAL A C 1
ATOM 797 O O . VAL A 1 94 ? 56.237 3.761 -0.838 1.00 21.89 116 VAL A O 1
ATOM 804 N N . GLY A 1 95 ? 56.139 1.794 0.244 1.00 21.43 117 GLY A N 1
ATOM 805 C CA . GLY A 1 95 ? 55.474 1.080 -0.818 1.00 21.30 117 GLY A CA 1
ATOM 806 C C . GLY A 1 95 ? 54.891 -0.214 -0.288 1.00 21.53 117 GLY A C 1
ATOM 807 O O . GLY A 1 95 ? 55.062 -0.552 0.863 1.00 21.80 117 GLY A O 1
ATOM 808 N N A ASN A 1 96 ? 54.191 -0.936 -1.162 0.50 21.47 118 ASN A N 1
ATOM 809 N N B ASN A 1 96 ? 54.164 -0.944 -1.129 0.50 22.02 118 ASN A N 1
ATOM 810 C CA A ASN A 1 96 ? 53.541 -2.179 -0.791 0.50 21.20 118 ASN A CA 1
ATOM 811 C CA B ASN A 1 96 ? 53.628 -2.225 -0.701 0.50 21.86 118 ASN A CA 1
ATOM 812 C C A ASN A 1 96 ? 53.764 -3.191 -1.906 0.50 21.51 118 ASN A C 1
ATOM 813 C C B ASN A 1 96 ? 53.599 -3.204 -1.856 0.50 21.74 118 ASN A C 1
ATOM 814 O O A ASN A 1 96 ? 53.919 -2.818 -3.087 0.50 21.21 118 ASN A O 1
ATOM 815 O O B ASN A 1 96 ? 53.382 -2.830 -3.001 0.50 21.53 118 ASN A O 1
ATOM 824 N N . PHE A 1 97 ? 53.849 -4.468 -1.538 1.00 22.00 119 PHE A N 1
ATOM 825 C CA . PHE A 1 97 ? 54.001 -5.510 -2.537 1.00 22.90 119 PHE A CA 1
ATOM 826 C C . PHE A 1 97 ? 53.485 -6.827 -2.022 1.00 21.84 119 PHE A C 1
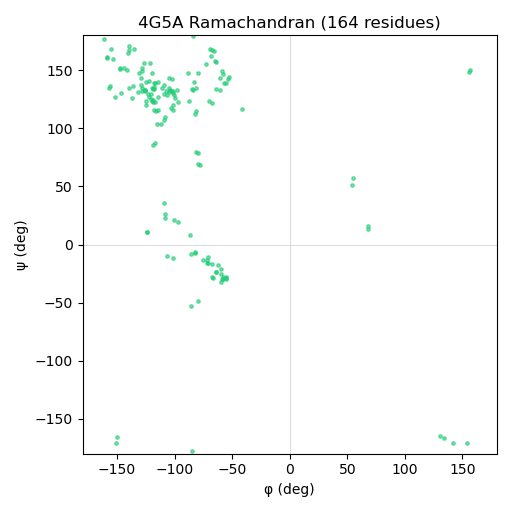ATOM 827 O O . PHE A 1 97 ? 53.209 -6.983 -0.833 1.00 21.71 119 PHE A O 1
ATOM 835 N N . THR A 1 98 ? 53.387 -7.775 -2.944 1.00 22.30 120 THR A N 1
ATOM 836 C CA . THR A 1 98 ? 52.929 -9.120 -2.621 1.00 25.17 120 THR A CA 1
ATOM 837 C C . THR A 1 98 ? 53.990 -10.144 -3.007 1.00 24.47 120 THR A C 1
ATOM 838 O O . THR A 1 98 ? 54.633 -10.004 -4.037 1.00 26.94 120 THR A O 1
ATOM 842 N N . LEU A 1 99 ? 54.171 -11.157 -2.162 1.00 26.58 121 LEU A N 1
ATOM 843 C CA . LEU A 1 99 ? 54.884 -12.393 -2.542 1.00 28.48 121 LEU A CA 1
ATOM 844 C C . LEU A 1 99 ? 53.903 -13.554 -2.710 1.00 31.63 121 LEU A C 1
ATOM 845 O O . LEU A 1 99 ? 52.910 -13.681 -1.975 1.00 29.98 121 LEU A O 1
ATOM 851 N N . GLY B 1 1 ? 56.828 -13.115 -11.685 1.00 48.92 0 GLY B N 1
ATOM 852 C CA . GLY B 1 1 ? 58.009 -12.463 -12.326 1.00 47.64 0 GLY B CA 1
ATOM 853 C C . GLY B 1 1 ? 58.385 -11.155 -11.645 1.00 44.88 0 GLY B C 1
ATOM 854 O O . GLY B 1 1 ? 58.000 -10.936 -10.481 1.00 47.03 0 GLY B O 1
ATOM 855 N N . LYS B 1 2 ? 59.092 -10.289 -12.387 1.00 40.50 24 LYS B N 1
ATOM 856 C CA A LYS B 1 2 ? 59.588 -8.998 -11.870 0.50 38.36 24 LYS B CA 1
ATOM 857 C CA B LYS B 1 2 ? 59.589 -8.999 -11.870 0.50 38.54 24 LYS B CA 1
ATOM 858 C C . LYS B 1 2 ? 58.612 -7.837 -12.105 1.00 37.29 24 LYS B C 1
ATOM 859 O O . LYS B 1 2 ? 58.278 -7.521 -13.240 1.00 40.06 24 LYS B O 1
ATOM 870 N N . GLN B 1 3 ? 58.172 -7.192 -11.024 1.00 28.40 25 GLN B N 1
ATOM 871 C CA . GLN B 1 3 ? 57.158 -6.157 -11.079 1.00 28.22 25 GLN B CA 1
ATOM 872 C C . GLN B 1 3 ? 57.615 -4.905 -10.336 1.00 28.55 25 GLN B C 1
ATOM 873 O O . GLN B 1 3 ? 58.208 -5.017 -9.264 1.00 26.21 25 GLN B O 1
ATOM 879 N N . HIS B 1 4 ? 57.369 -3.738 -10.930 1.00 26.14 26 HIS B N 1
ATOM 880 C CA . HIS B 1 4 ? 57.632 -2.445 -10.278 1.00 27.97 26 HIS B CA 1
ATOM 881 C C . HIS B 1 4 ? 56.763 -2.267 -9.050 1.00 26.20 26 HIS B C 1
ATOM 882 O O . HIS B 1 4 ? 55.578 -2.579 -9.049 1.00 27.82 26 HIS B O 1
ATOM 889 N N . VAL B 1 5 ? 57.391 -1.817 -7.957 1.00 25.78 27 VAL B N 1
ATOM 890 C CA . VAL B 1 5 ? 56.686 -1.527 -6.730 1.00 23.38 27 VAL B CA 1
ATOM 891 C C . VAL B 1 5 ? 56.580 -0.014 -6.681 1.00 24.20 27 VAL B 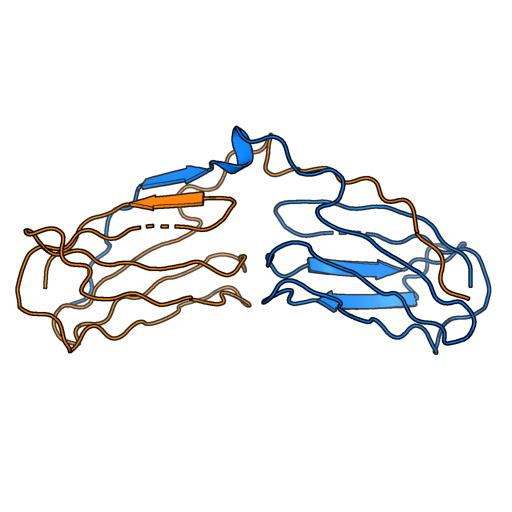C 1
ATOM 892 O O . VAL B 1 5 ? 57.607 0.641 -6.675 1.00 25.08 27 VAL B O 1
ATOM 896 N N . LYS B 1 6 ? 55.361 0.529 -6.703 1.00 25.51 28 LYS B N 1
ATOM 897 C CA A LYS B 1 6 ? 55.195 1.977 -6.689 0.50 28.70 28 LYS B CA 1
ATOM 898 C CA B LYS B 1 6 ? 55.162 1.976 -6.675 0.50 28.45 28 LYS B CA 1
ATOM 899 C C . LYS B 1 6 ? 55.599 2.491 -5.313 1.00 27.24 28 LYS B C 1
ATOM 900 O O . LYS B 1 6 ? 55.122 2.007 -4.297 1.00 28.95 28 LYS B O 1
ATOM 905 N N . THR B 1 7 ? 56.520 3.449 -5.303 1.00 27.50 29 THR B N 1
ATOM 906 C CA . THR B 1 7 ? 57.014 4.001 -4.057 1.00 25.66 29 THR B CA 1
ATOM 907 C C . THR B 1 7 ? 56.729 5.498 -3.996 1.00 25.54 29 THR B C 1
ATOM 908 O O . THR B 1 7 ? 56.696 6.179 -5.033 1.00 28.58 29 THR B O 1
ATOM 912 N N . LYS B 1 8 ? 56.487 5.983 -2.779 1.00 26.46 30 LYS B N 1
ATOM 913 C CA . LYS B 1 8 ? 56.343 7.407 -2.515 1.00 25.84 30 LYS B CA 1
ATOM 914 C C . LYS B 1 8 ? 57.518 7.821 -1.627 1.00 23.32 30 LYS B C 1
ATOM 915 O O . LYS B 1 8 ? 57.745 7.217 -0.567 1.00 21.83 30 LYS B O 1
ATOM 921 N N . SER B 1 9 ? 58.226 8.855 -2.063 1.00 23.68 31 SER B N 1
ATOM 922 C CA . SER B 1 9 ? 59.387 9.391 -1.335 1.00 22.54 31 SER B CA 1
ATOM 923 C C . SER B 1 9 ? 59.007 10.696 -0.648 1.00 23.14 31 SER B C 1
ATOM 924 O O . SER B 1 9 ? 58.392 11.571 -1.266 1.00 25.38 31 SER B O 1
ATOM 927 N N . ASP B 1 10 ? 59.406 10.820 0.611 1.00 22.69 32 ASP B N 1
ATOM 928 C CA . ASP B 1 10 ? 59.288 12.051 1.366 1.00 21.38 32 ASP B CA 1
ATOM 929 C C . ASP B 1 10 ? 60.682 12.566 1.704 1.00 19.47 32 ASP B C 1
ATOM 930 O O . ASP B 1 10 ? 61.360 12.022 2.590 1.00 20.75 32 ASP B O 1
ATOM 935 N N . TRP B 1 11 ? 61.097 13.597 0.974 1.00 19.80 33 TRP B N 1
ATOM 936 C CA . TRP B 1 11 ? 62.444 14.166 1.154 1.00 20.15 33 TRP B CA 1
ATOM 937 C C . TRP B 1 11 ? 62.465 15.122 2.330 1.00 18.64 33 TRP B C 1
ATOM 938 O O . TRP B 1 11 ? 62.373 16.356 2.174 1.00 20.15 33 TRP B O 1
ATOM 949 N N . VAL B 1 12 ? 62.545 14.538 3.514 1.00 18.29 34 VAL B N 1
ATOM 950 C CA A VAL B 1 12 ? 62.610 15.259 4.802 0.50 19.47 34 VAL B CA 1
ATOM 951 C CA B VAL B 1 12 ? 62.520 15.334 4.734 0.50 18.53 34 VAL B CA 1
ATOM 952 C C . VAL B 1 12 ? 63.668 16.348 4.786 1.00 19.31 34 VAL B C 1
ATOM 953 O O . VAL B 1 12 ? 63.484 17.460 5.304 1.00 19.81 34 VAL B O 1
ATOM 960 N N . ILE B 1 13 ? 64.808 16.031 4.188 1.00 17.70 35 ILE B N 1
ATOM 961 C CA . ILE B 1 13 ? 65.917 16.998 4.133 1.00 15.38 35 ILE B CA 1
ATOM 962 C C . ILE B 1 13 ? 65.523 18.330 3.450 1.00 17.36 35 ILE B C 1
ATOM 963 O O . ILE B 1 13 ? 66.069 19.371 3.794 1.00 17.77 35 ILE B O 1
ATOM 968 N N . GLN B 1 14 ? 64.589 18.297 2.512 1.00 16.30 36 GLN B N 1
ATOM 969 C CA . GLN B 1 14 ? 64.203 19.541 1.796 1.00 17.84 36 GLN B CA 1
ATOM 970 C C . GLN B 1 14 ? 63.485 20.562 2.678 1.00 19.97 36 GLN B C 1
ATOM 971 O O . GLN B 1 14 ? 63.486 21.735 2.348 1.00 22.55 36 GLN B O 1
ATOM 977 N N . ARG B 1 15 ? 62.975 20.136 3.836 1.00 19.36 37 ARG B N 1
ATOM 978 C CA . ARG B 1 15 ? 62.231 21.073 4.716 1.00 22.33 37 ARG B CA 1
ATOM 979 C C . ARG B 1 15 ? 62.806 21.152 6.114 1.00 23.74 37 ARG B C 1
ATOM 980 O O . ARG B 1 15 ? 62.180 21.728 7.002 1.00 25.32 37 ARG B O 1
ATOM 988 N N . THR B 1 16 ? 63.991 20.581 6.305 1.00 21.12 38 THR B N 1
ATOM 989 C CA . THR B 1 16 ? 64.587 20.437 7.636 1.00 22.46 38 THR B CA 1
ATOM 990 C C . THR B 1 16 ? 65.975 21.079 7.638 1.00 23.98 38 THR B C 1
ATOM 991 O O . THR B 1 16 ? 66.839 20.660 6.869 1.00 23.38 38 THR B O 1
ATOM 995 N N . PRO B 1 17 ? 66.204 22.101 8.490 1.00 25.89 39 PRO B N 1
ATOM 996 C CA . PRO B 1 17 ? 67.549 22.679 8.614 1.00 26.95 39 PRO B CA 1
ATOM 997 C C . PRO B 1 17 ? 68.585 21.633 9.009 1.00 27.60 39 PRO B C 1
ATOM 998 O O . PRO B 1 17 ? 68.292 20.760 9.844 1.00 25.74 39 PRO B O 1
ATOM 1002 N N . VAL B 1 18 ? 69.770 21.691 8.394 1.00 27.81 40 VAL B N 1
ATOM 1003 C CA . VAL B 1 18 ? 70.798 20.709 8.672 1.00 26.94 40 VAL B CA 1
ATOM 1004 C C . VAL B 1 18 ? 71.777 21.285 9.699 1.00 27.65 40 VAL B C 1
ATOM 1005 O O . VAL B 1 18 ? 72.201 22.430 9.592 1.00 30.37 40 VAL B O 1
ATOM 1009 N N . ASP B 1 19 ? 72.078 20.472 10.698 1.00 30.15 41 ASP B N 1
ATOM 1010 C CA . ASP B 1 19 ? 73.115 20.710 11.685 1.00 30.95 41 ASP B CA 1
ATOM 1011 C C . ASP B 1 19 ? 74.367 21.274 11.027 1.00 29.34 41 ASP B C 1
ATOM 1012 O O . ASP B 1 19 ? 75.001 20.594 10.222 1.00 24.71 41 ASP B O 1
ATOM 1017 N N . PRO B 1 20 ? 74.745 22.507 11.377 1.00 30.14 42 PRO B N 1
ATOM 1018 C CA . PRO B 1 20 ? 75.970 23.066 10.810 1.00 30.60 42 PRO B CA 1
ATOM 1019 C C . PRO B 1 20 ? 77.247 22.269 11.179 1.00 26.56 42 PRO B C 1
ATOM 1020 O O . PRO B 1 20 ? 78.240 22.386 10.482 1.00 30.51 42 PRO B O 1
ATOM 1024 N N . GLU B 1 21 ? 77.197 21.422 12.210 1.00 25.06 43 GLU B N 1
ATOM 1025 C CA . GLU B 1 21 ? 78.329 20.565 12.590 1.00 25.85 43 GLU B CA 1
ATOM 1026 C C . GLU B 1 21 ? 78.192 19.119 12.100 1.00 23.88 43 GLU B C 1
ATOM 1027 O O . GLU B 1 21 ? 78.855 18.213 12.620 1.00 23.01 43 GLU B O 1
ATOM 1033 N N . TRP B 1 22 ? 77.371 18.897 11.071 1.00 21.51 44 TRP B N 1
ATOM 1034 C CA . TRP B 1 22 ? 77.231 17.563 10.474 1.00 20.89 44 TRP B CA 1
ATOM 1035 C C . TRP B 1 22 ? 78.591 16.986 10.018 1.00 20.76 44 TRP B C 1
ATOM 1036 O O . TRP B 1 22 ? 78.790 15.761 9.983 1.00 21.49 44 TRP B O 1
ATOM 1047 N N . LEU B 1 23 ? 79.501 17.886 9.639 1.00 19.75 45 LEU B N 1
ATOM 1048 C CA . LEU B 1 23 ? 80.818 17.569 9.131 1.00 20.39 45 LEU B CA 1
ATOM 1049 C C . LEU B 1 23 ? 81.787 18.529 9.787 1.00 22.37 45 LEU B C 1
ATOM 1050 O O . LEU B 1 23 ? 81.599 19.738 9.715 1.00 26.02 45 LEU B O 1
ATOM 1055 N N . LYS B 1 24 ? 82.825 17.983 10.405 1.00 23.02 46 LYS B N 1
ATOM 1056 C CA . LYS B 1 24 ? 83.928 18.779 10.954 1.00 22.05 46 LYS B CA 1
ATOM 1057 C C . LYS B 1 24 ? 85.228 18.364 10.278 1.00 19.12 46 LYS B C 1
ATOM 1058 O O . LYS B 1 24 ? 85.567 17.156 10.240 1.00 21.53 46 LYS B O 1
ATOM 1064 N N . VAL B 1 25 ? 85.895 19.350 9.692 1.00 21.90 47 VAL B N 1
ATOM 1065 C CA . VAL B 1 25 ? 87.127 19.166 8.958 1.00 20.85 47 VAL B CA 1
ATOM 1066 C C . VAL B 1 25 ? 88.323 19.714 9.746 1.00 20.06 47 VAL B C 1
ATOM 1067 O O . VAL B 1 25 ? 88.268 20.831 10.272 1.00 21.15 47 VAL B O 1
ATOM 1071 N N . TYR B 1 26 ? 89.373 18.902 9.831 1.00 22.12 48 TYR B N 1
ATOM 1072 C CA . TYR B 1 26 ? 90.633 19.331 10.421 1.00 23.37 48 TYR B CA 1
ATOM 1073 C C . TYR B 1 26 ? 91.802 19.080 9.485 1.00 22.17 48 TYR B C 1
ATOM 1074 O O . TYR B 1 26 ? 91.777 18.176 8.657 1.00 24.43 48 TYR B O 1
ATOM 1083 N N . VAL B 1 27 ? 92.873 19.835 9.668 1.00 22.84 49 VAL B N 1
ATOM 1084 C CA A VAL B 1 27 ? 94.097 19.589 8.931 0.50 22.49 49 VAL B CA 1
ATOM 1085 C CA B VAL B 1 27 ? 94.104 19.617 8.933 0.50 22.89 49 VAL B CA 1
ATOM 1086 C C . VAL B 1 27 ? 95.234 19.505 9.940 1.00 21.78 49 VAL B C 1
ATOM 1087 O O . VAL B 1 27 ? 95.304 20.304 10.867 1.00 22.31 49 VAL B O 1
ATOM 1094 N N . ASP B 1 28 ? 96.087 18.511 9.750 1.00 23.07 50 ASP B N 1
ATOM 1095 C CA . ASP B 1 28 ? 97.309 18.366 10.517 1.00 25.23 50 ASP B CA 1
ATOM 1096 C C . ASP B 1 28 ? 98.461 18.680 9.556 1.00 26.54 50 ASP B C 1
ATOM 1097 O O . ASP B 1 28 ? 98.753 17.891 8.654 1.00 28.31 50 ASP B O 1
ATOM 1102 N N . ASP B 1 29 ? 99.078 19.844 9.730 1.00 24.59 51 ASP B N 1
ATOM 1103 C CA . ASP B 1 29 ? 100.153 20.293 8.827 1.00 28.61 51 ASP B CA 1
ATOM 1104 C C . ASP B 1 29 ? 101.478 19.571 9.055 1.00 31.62 51 ASP B C 1
ATOM 1105 O O . ASP B 1 29 ? 102.361 19.649 8.219 1.00 35.91 51 ASP B O 1
ATOM 1110 N N . GLU B 1 30 ? 101.615 18.845 10.157 1.00 32.18 52 GLU B N 1
ATOM 1111 C CA . GLU B 1 30 ? 102.830 18.062 10.362 1.00 35.97 52 GLU B CA 1
ATOM 1112 C C . GLU B 1 30 ? 102.784 16.760 9.576 1.00 36.23 52 GLU B C 1
ATOM 1113 O O . GLU B 1 30 ? 103.740 16.410 8.879 1.00 35.72 52 GLU B O 1
ATOM 1119 N N . SER B 1 31 ? 101.671 16.047 9.698 1.00 33.13 53 SER B N 1
ATOM 1120 C CA . SER B 1 31 ? 101.475 14.785 9.000 1.00 32.38 53 SER B CA 1
ATOM 1121 C C . SER B 1 31 ? 100.911 14.971 7.567 1.00 30.77 53 SER B C 1
ATOM 1122 O O . SER B 1 31 ? 100.866 14.006 6.789 1.00 29.98 53 SER B O 1
ATOM 1125 N N . LYS B 1 32 ? 100.532 16.206 7.221 1.00 25.58 54 LYS B N 1
ATOM 1126 C CA . LYS B 1 32 ? 99.896 16.557 5.930 1.00 26.63 54 LYS B CA 1
ATOM 1127 C C . LYS B 1 32 ? 98.670 15.673 5.698 1.00 25.04 54 LYS B C 1
ATOM 1128 O O . LYS B 1 32 ? 98.526 15.040 4.646 1.00 25.36 54 LYS B O 1
ATOM 1134 N N . ARG B 1 33 ? 97.806 15.635 6.713 1.00 26.26 55 ARG B N 1
ATOM 1135 C CA . ARG B 1 33 ? 96.571 14.874 6.697 1.00 26.37 55 ARG B CA 1
ATOM 1136 C C . ARG B 1 33 ? 95.363 15.811 6.824 1.00 26.78 55 ARG B C 1
ATOM 1137 O O . ARG B 1 33 ? 95.355 16.767 7.614 1.00 25.94 55 ARG B O 1
ATOM 1145 N N . LEU B 1 34 ? 94.337 15.510 6.042 1.00 23.14 56 LEU B N 1
ATOM 1146 C CA . LEU B 1 34 ? 93.040 16.133 6.179 1.00 24.14 56 LEU B CA 1
ATOM 1147 C C . LEU B 1 34 ? 92.144 15.111 6.860 1.00 25.66 56 LEU B C 1
ATOM 1148 O O . LEU B 1 34 ? 92.126 13.951 6.481 1.00 25.33 56 LEU B O 1
ATOM 1153 N N . CYS B 1 35 ? 91.406 15.531 7.870 1.00 24.61 57 CYS B N 1
ATOM 1154 C CA . CYS B 1 35 ? 90.538 14.613 8.624 1.00 26.92 57 CYS B CA 1
ATOM 1155 C C . CYS B 1 35 ? 89.090 15.104 8.521 1.00 23.71 57 CYS B C 1
ATOM 1156 O O . CYS B 1 35 ? 88.815 16.239 8.847 1.00 25.07 57 CYS B O 1
ATOM 1159 N N . LEU B 1 36 ? 88.197 14.234 8.073 1.00 23.83 58 LEU B N 1
ATOM 1160 C CA . LEU B 1 36 ? 86.792 14.575 7.871 1.00 24.56 58 LEU B CA 1
ATOM 1161 C C . LEU B 1 36 ? 85.971 13.760 8.854 1.00 24.16 58 LEU B C 1
ATOM 1162 O O . LEU B 1 36 ? 85.962 12.546 8.753 1.00 26.27 58 LEU B O 1
ATOM 1167 N N . ASN B 1 37 ? 85.293 14.429 9.781 1.00 23.39 59 ASN B N 1
ATOM 1168 C CA A ASN B 1 37 ? 84.460 13.722 10.767 0.50 23.54 59 ASN B CA 1
ATOM 1169 C CA B ASN B 1 37 ? 84.478 13.783 10.790 0.50 24.47 59 ASN B CA 1
ATOM 1170 C C . ASN B 1 37 ? 82.984 13.950 10.508 1.00 23.65 59 ASN B C 1
ATOM 1171 O O . ASN B 1 37 ? 82.467 15.072 10.585 1.00 25.11 59 ASN B O 1
ATOM 1180 N N . PHE B 1 38 ? 82.309 12.850 10.196 1.00 23.06 60 PHE B N 1
ATOM 1181 C CA . PHE B 1 38 ? 80.888 12.844 9.924 1.00 22.43 60 PHE B CA 1
ATOM 1182 C C . PHE B 1 38 ? 80.121 12.381 11.159 1.00 26.60 60 PHE B C 1
ATOM 1183 O O . PHE B 1 38 ? 80.405 11.313 11.694 1.00 26.80 60 PHE B O 1
ATOM 1191 N N . LYS B 1 39 ? 79.150 13.174 11.605 1.00 26.46 61 LYS B N 1
ATOM 1192 C CA . LYS B 1 39 ? 78.277 12.768 12.721 1.00 29.95 61 LYS B CA 1
ATOM 1193 C C . LYS B 1 39 ? 77.379 11.570 12.368 1.00 27.65 61 LYS B C 1
ATOM 1194 O O . LYS B 1 39 ? 76.949 10.807 13.229 1.00 28.64 61 LYS B O 1
ATOM 1200 N N . ASP B 1 40 ? 77.050 11.443 11.093 1.00 24.18 62 ASP B N 1
ATOM 1201 C CA . ASP B 1 40 ? 76.169 10.386 10.599 1.00 22.12 62 ASP B CA 1
ATOM 1202 C C . ASP B 1 40 ? 76.756 9.911 9.265 1.00 23.89 62 ASP B C 1
ATOM 1203 O O . ASP B 1 40 ? 77.590 10.602 8.666 1.00 24.00 62 ASP B O 1
ATOM 1208 N N . SER B 1 41 ? 76.317 8.758 8.772 1.00 23.95 63 SER B N 1
ATOM 1209 C CA . SER B 1 41 ? 76.726 8.326 7.454 1.00 21.95 63 SER B CA 1
ATOM 1210 C C . SER B 1 41 ? 76.170 9.274 6.377 1.00 21.34 63 SER B C 1
ATOM 1211 O O . SER B 1 41 ? 75.294 10.096 6.651 1.00 20.98 63 SER B O 1
ATOM 1214 N N . PHE B 1 42 ? 76.707 9.145 5.168 1.00 21.02 64 PHE B N 1
ATOM 1215 C CA . PHE B 1 42 ? 76.467 10.109 4.072 1.00 20.11 64 PHE B CA 1
ATOM 1216 C C . PHE B 1 42 ? 76.744 9.463 2.732 1.00 20.39 64 PHE B C 1
ATOM 1217 O O . PHE B 1 42 ? 77.384 8.410 2.652 1.00 20.92 64 PHE B O 1
ATOM 1225 N N . ALA B 1 43 ? 76.209 10.073 1.672 1.00 20.34 65 ALA B N 1
ATOM 1226 C CA . ALA B 1 43 ? 76.479 9.637 0.308 1.00 18.59 65 ALA B CA 1
ATOM 1227 C C . ALA B 1 43 ? 77.967 9.839 -0.019 1.00 20.39 65 ALA B C 1
ATOM 1228 O O . ALA B 1 43 ? 78.632 10.698 0.590 1.00 20.31 65 ALA B O 1
ATOM 1230 N N . PRO B 1 44 ? 78.481 9.092 -1.014 1.00 21.51 66 PRO B N 1
ATOM 1231 C CA . PRO B 1 44 ? 79.844 9.357 -1.470 1.00 20.99 66 PRO B CA 1
ATOM 1232 C C . PRO B 1 44 ? 80.027 10.849 -1.836 1.00 19.51 66 PRO B C 1
ATOM 1233 O O . PRO B 1 44 ? 79.106 11.495 -2.369 1.00 18.19 66 PRO B O 1
ATOM 1237 N N . ILE B 1 45 ? 81.212 11.372 -1.554 1.00 19.62 67 ILE B N 1
ATOM 1238 C CA . ILE B 1 45 ? 81.468 12.795 -1.742 1.00 18.81 67 ILE B CA 1
ATOM 1239 C C . ILE B 1 45 ? 82.854 12.992 -2.324 1.00 20.13 67 ILE B C 1
ATOM 1240 O O . ILE B 1 45 ? 83.821 12.349 -1.895 1.00 20.57 67 ILE B O 1
ATOM 1245 N N . THR B 1 46 ? 82.909 13.859 -3.330 1.00 18.51 68 THR B N 1
ATOM 1246 C CA . THR B 1 46 ? 84.172 14.161 -4.007 1.00 19.56 68 THR B CA 1
ATOM 1247 C C . THR B 1 46 ? 84.884 15.246 -3.196 1.00 19.53 68 THR B C 1
ATOM 1248 O O . THR B 1 46 ? 84.254 16.233 -2.801 1.00 18.33 68 THR B O 1
ATOM 1252 N N . VAL B 1 47 ? 86.195 15.067 -2.952 1.00 18.90 69 VAL B N 1
ATOM 1253 C CA . VAL B 1 47 ? 87.011 16.028 -2.225 1.00 21.15 69 VAL B CA 1
ATOM 1254 C C . VAL B 1 47 ? 88.100 16.571 -3.161 1.00 20.29 69 VAL B C 1
ATOM 1255 O O . VAL B 1 47 ? 88.890 15.796 -3.708 1.00 22.44 69 VAL B O 1
ATOM 1259 N N . GLU B 1 48 ? 88.138 17.899 -3.339 1.00 19.55 70 GLU B N 1
ATOM 1260 C CA A GLU B 1 48 ? 89.107 18.529 -4.240 0.50 20.71 70 GLU B CA 1
ATOM 1261 C CA B GLU B 1 48 ? 89.077 18.554 -4.262 0.50 20.96 70 GLU B CA 1
ATOM 1262 C C . GLU B 1 48 ? 89.860 19.624 -3.488 1.00 20.05 70 GLU B C 1
ATOM 1263 O O . GLU B 1 48 ? 89.276 20.394 -2.723 1.00 20.67 70 GLU B O 1
ATOM 1274 N N . VAL B 1 49 ? 91.167 19.663 -3.690 1.00 18.47 71 VAL B N 1
ATOM 1275 C CA . VAL B 1 49 ? 91.989 20.694 -3.121 1.00 17.75 71 VAL B CA 1
ATOM 1276 C C . VAL B 1 49 ? 92.677 21.450 -4.265 1.00 17.13 71 VAL B C 1
ATOM 1277 O O . VAL B 1 49 ? 93.251 20.822 -5.173 1.00 18.58 71 VAL B O 1
ATOM 1281 N N . LYS B 1 50 ? 92.573 22.778 -4.235 1.00 18.90 72 LYS B N 1
ATOM 1282 C CA . LYS B 1 50 ? 93.151 23.653 -5.243 1.00 19.28 72 LYS B CA 1
ATOM 1283 C C . LYS B 1 50 ? 94.204 24.579 -4.647 1.00 19.91 72 LYS B C 1
ATOM 1284 O O . LYS B 1 50 ? 94.045 25.109 -3.540 1.00 18.98 72 LYS B O 1
ATOM 1290 N N . ASP B 1 51 ? 95.289 24.749 -5.380 1.00 17.71 73 ASP B N 1
ATOM 1291 C CA . ASP B 1 51 ? 96.325 25.691 -4.979 1.00 19.95 73 ASP B CA 1
ATOM 1292 C C . ASP B 1 51 ? 96.023 27.129 -5.445 1.00 22.60 73 ASP B C 1
ATOM 1293 O O . ASP B 1 51 ? 94.964 27.409 -6.025 1.00 21.60 73 ASP B O 1
ATOM 1298 N N . ILE B 1 52 ? 96.940 28.051 -5.157 1.00 21.86 74 ILE B N 1
ATOM 1299 C CA A ILE B 1 52 ? 96.714 29.464 -5.471 0.50 24.80 74 ILE B CA 1
ATOM 1300 C CA B ILE B 1 52 ? 96.777 29.473 -5.503 0.50 23.61 74 ILE B CA 1
ATOM 1301 C C . ILE B 1 52 ? 96.587 29.729 -6.991 1.00 25.88 74 ILE B C 1
ATOM 1302 O O . ILE B 1 52 ? 95.904 30.681 -7.390 1.00 31.03 74 ILE B O 1
ATOM 1311 N N . GLU B 1 53 ? 97.192 28.889 -7.829 1.00 24.11 75 GLU B N 1
ATOM 1312 C CA . GLU B 1 53 ? 97.045 29.017 -9.269 1.00 28.92 75 GLU B CA 1
ATOM 1313 C C . GLU B 1 53 ? 95.796 28.283 -9.783 1.00 30.36 75 GLU B C 1
ATOM 1314 O O . GLU B 1 53 ? 95.600 28.180 -10.987 1.00 30.83 75 GLU B O 1
ATOM 1320 N N . LYS B 1 54 ? 94.963 27.802 -8.864 1.00 29.53 76 LYS B N 1
ATOM 1321 C CA . LYS B 1 54 ? 93.787 26.980 -9.187 1.00 31.28 76 LYS B CA 1
ATOM 1322 C C . LYS B 1 54 ? 94.087 25.582 -9.747 1.00 30.24 76 LYS B C 1
ATOM 1323 O O . LYS B 1 54 ? 93.182 24.944 -10.311 1.00 32.69 76 LYS B O 1
ATOM 1329 N N . GLN B 1 55 ? 95.332 25.119 -9.654 1.00 27.50 77 GLN B N 1
ATOM 1330 C CA A GLN B 1 55 ? 95.640 23.751 -10.028 0.50 26.33 77 GLN B CA 1
ATOM 1331 C CA B GLN B 1 55 ? 95.692 23.737 -9.991 0.50 25.94 77 GLN B CA 1
ATOM 1332 C C . GLN B 1 55 ? 95.002 22.833 -8.984 1.00 25.72 77 GLN B C 1
ATOM 1333 O O . GLN B 1 55 ? 95.067 23.098 -7.785 1.00 22.58 77 GLN B O 1
ATOM 1344 N N . ILE B 1 56 ? 94.335 21.787 -9.454 1.00 23.49 78 ILE B N 1
ATOM 1345 C CA . ILE B 1 56 ? 93.751 20.780 -8.566 1.00 22.91 78 ILE B CA 1
ATOM 1346 C C . ILE B 1 56 ? 94.887 19.859 -8.220 1.00 23.54 78 ILE B C 1
ATOM 1347 O O . ILE B 1 56 ? 95.461 19.211 -9.100 1.00 25.08 78 ILE B O 1
ATOM 1352 N N . VAL B 1 57 ? 95.279 19.885 -6.951 1.00 18.81 79 VAL B N 1
ATOM 1353 C CA . VAL B 1 57 ? 96.442 19.179 -6.440 1.00 20.20 79 VAL B CA 1
ATOM 1354 C C . VAL B 1 57 ? 96.089 17.882 -5.711 1.00 22.01 79 VAL B C 1
ATOM 1355 O O . VAL B 1 57 ? 96.969 17.061 -5.408 1.00 23.71 79 VAL B O 1
ATOM 1359 N N . PHE B 1 58 ? 94.792 17.693 -5.439 1.00 22.29 80 PHE B N 1
ATOM 1360 C CA . PHE B 1 58 ? 94.286 16.482 -4.803 1.00 22.01 80 PHE B CA 1
ATOM 1361 C C . PHE B 1 58 ? 92.846 16.337 -5.166 1.00 20.24 80 PHE B C 1
ATOM 1362 O O . PHE B 1 58 ? 92.107 17.323 -5.177 1.00 20.87 80 PHE B O 1
ATOM 1370 N N . GLN B 1 59 ? 92.447 15.113 -5.511 1.00 21.64 81 GLN B N 1
ATOM 1371 C CA . GLN B 1 59 ? 91.054 14.820 -5.841 1.00 21.80 81 GLN B CA 1
ATOM 1372 C C . GLN B 1 59 ? 90.818 13.362 -5.482 1.00 26.90 81 GLN B C 1
ATOM 1373 O O . GLN B 1 59 ? 91.584 12.475 -5.891 1.00 28.36 81 GLN B O 1
ATOM 1379 N N . SER B 1 60 ? 89.790 13.102 -4.685 1.00 23.65 82 SER B N 1
ATOM 1380 C CA A SER B 1 60 ? 89.414 11.718 -4.375 0.50 25.07 82 SER B CA 1
ATOM 1381 C CA B SER B 1 60 ? 89.427 11.725 -4.340 0.50 25.43 82 SER B CA 1
ATOM 1382 C C . SER B 1 60 ? 87.938 11.646 -4.016 1.00 26.23 82 SER B C 1
ATOM 1383 O O . SER B 1 60 ? 87.322 12.655 -3.772 1.00 26.55 82 SER B O 1
ATOM 1388 N N . ILE B 1 61 ? 87.377 10.434 -4.033 1.00 26.83 83 ILE B N 1
ATOM 1389 C CA . ILE B 1 61 ? 85.988 10.199 -3.582 1.00 24.75 83 ILE B CA 1
ATOM 1390 C C . ILE B 1 61 ? 86.053 9.485 -2.226 1.00 27.41 83 ILE B C 1
ATOM 1391 O O . ILE B 1 61 ? 86.764 8.480 -2.076 1.00 29.37 83 ILE B O 1
ATOM 1396 N N . ILE B 1 62 ? 85.340 10.020 -1.235 1.00 23.53 84 ILE B N 1
ATOM 1397 C CA . ILE B 1 62 ? 85.229 9.441 0.087 1.00 25.05 84 ILE B CA 1
ATOM 1398 C C . ILE B 1 62 ? 83.870 8.745 0.170 1.00 25.82 84 ILE B C 1
ATOM 1399 O O . ILE B 1 62 ? 82.897 9.252 -0.391 1.00 24.32 84 ILE B O 1
ATOM 1404 N N . PHE B 1 63 ? 83.812 7.594 0.851 1.00 24.07 85 PHE B N 1
ATOM 1405 C CA . PHE B 1 63 ? 82.567 6.810 1.036 1.00 24.39 85 PHE B CA 1
ATOM 1406 C C . PHE B 1 63 ? 82.193 6.720 2.515 1.00 24.84 85 PHE B C 1
ATOM 1407 O O . PHE B 1 63 ? 82.576 5.760 3.208 1.00 25.88 85 PHE B O 1
ATOM 1415 N N . PRO B 1 64 ? 81.441 7.706 3.019 1.00 23.58 86 PRO B N 1
ATOM 1416 C CA . PRO B 1 64 ? 81.146 7.755 4.458 1.00 24.06 86 PRO B CA 1
ATOM 1417 C C . PRO B 1 64 ? 80.026 6.798 4.887 1.00 24.07 86 PRO B C 1
ATOM 1418 O O . PRO B 1 64 ? 78.914 7.201 5.253 1.00 22.60 86 PRO B O 1
ATOM 1422 N N . VAL B 1 65 ? 80.352 5.508 4.810 1.00 24.59 87 VAL B N 1
ATOM 1423 C CA . VAL B 1 65 ? 79.386 4.451 5.070 1.00 26.37 87 VAL B CA 1
ATOM 1424 C C . VAL B 1 65 ? 79.012 4.319 6.541 1.00 26.84 87 VAL B C 1
ATOM 1425 O O . VAL B 1 65 ? 77.985 3.705 6.865 1.00 27.15 87 VAL B O 1
ATOM 1429 N N . ALA B 1 66 ? 79.812 4.926 7.411 1.00 29.01 88 ALA B N 1
ATOM 1430 C CA . ALA B 1 66 ? 79.565 4.966 8.848 1.00 31.13 88 ALA B CA 1
ATOM 1431 C C . ALA B 1 66 ? 79.950 6.331 9.410 1.00 30.36 88 ALA B C 1
ATOM 1432 O O . ALA B 1 66 ? 80.879 6.986 8.906 1.00 30.08 88 ALA B O 1
ATOM 1434 N N . ALA B 1 67 ? 79.266 6.744 10.474 1.00 29.20 89 ALA B N 1
ATOM 1435 C CA . ALA B 1 67 ? 79.679 7.926 11.218 1.00 30.40 89 ALA B CA 1
ATOM 1436 C C . ALA B 1 67 ? 81.109 7.742 11.734 1.00 31.41 89 ALA B C 1
ATOM 1437 O O . ALA B 1 67 ? 81.519 6.631 12.068 1.00 30.90 89 ALA B O 1
ATOM 1439 N N . GLY B 1 68 ? 81.853 8.833 11.799 1.00 30.17 90 GLY B N 1
ATOM 1440 C CA . GLY B 1 68 ? 83.243 8.789 12.265 1.00 29.58 90 GLY B CA 1
ATOM 1441 C C . GLY B 1 68 ? 84.207 9.562 11.393 1.00 31.44 90 GLY B C 1
ATOM 1442 O O . GLY B 1 68 ? 83.788 10.365 10.558 1.00 26.21 90 GLY B O 1
ATOM 1443 N N . GLU B 1 69 ? 85.500 9.326 11.612 1.00 31.33 91 GLU B N 1
ATOM 1444 C CA . GLU B 1 69 ? 86.583 10.123 10.994 1.00 33.45 91 GLU B CA 1
ATOM 1445 C C . GLU B 1 69 ? 87.251 9.427 9.797 1.00 32.03 91 GLU B C 1
ATOM 1446 O O . GLU B 1 69 ? 87.649 8.261 9.886 1.00 35.21 91 GLU B O 1
ATOM 1452 N N . TYR B 1 70 ? 87.411 10.166 8.693 1.00 27.68 92 TYR B N 1
ATOM 1453 C CA . TYR B 1 70 ? 88.034 9.670 7.470 1.00 26.58 92 TYR B CA 1
ATOM 1454 C C . TYR B 1 70 ? 89.269 10.518 7.221 1.00 27.47 92 TYR B C 1
ATOM 1455 O O . TYR B 1 70 ? 89.203 11.725 7.371 1.00 29.14 92 TYR B O 1
ATOM 1464 N N . THR B 1 71 ? 90.397 9.902 6.861 1.00 28.38 93 THR B N 1
ATOM 1465 C CA A THR B 1 71 ? 91.651 10.616 6.688 0.50 27.10 93 THR B CA 1
ATOM 1466 C CA B THR B 1 71 ? 91.614 10.681 6.661 0.50 26.94 93 THR B CA 1
ATOM 1467 C C . THR B 1 71 ? 92.095 10.596 5.231 1.00 28.23 93 THR B C 1
ATOM 1468 O O . THR B 1 71 ? 92.028 9.534 4.583 1.00 32.57 93 THR B O 1
ATOM 1475 N N . LEU B 1 72 ? 92.547 11.746 4.746 1.00 25.75 94 LEU B N 1
ATOM 1476 C CA . LEU B 1 72 ? 93.124 11.887 3.430 1.00 25.31 94 LEU B CA 1
ATOM 1477 C C . LEU B 1 72 ? 94.563 12.377 3.575 1.00 25.31 94 LEU B C 1
ATOM 1478 O O . LEU B 1 72 ? 94.833 13.326 4.315 1.00 23.80 94 LEU B O 1
ATOM 1483 N N . TYR B 1 73 ? 95.472 11.750 2.831 1.00 26.15 95 TYR B N 1
ATOM 1484 C CA . TYR B 1 73 ? 96.889 12.068 2.904 1.00 26.55 95 TYR B CA 1
ATOM 1485 C C . TYR B 1 73 ? 97.289 13.027 1.801 1.00 24.75 95 TYR B C 1
ATOM 1486 O O . TYR B 1 73 ? 97.112 12.732 0.612 1.00 25.66 95 TYR B O 1
ATOM 1495 N N . LEU B 1 74 ? 97.851 14.171 2.201 1.00 22.12 96 LEU B N 1
ATOM 1496 C CA . LEU B 1 74 ? 98.206 15.251 1.250 1.00 22.55 96 LEU B CA 1
ATOM 1497 C C . LEU B 1 74 ? 99.729 15.408 1.056 1.00 24.32 96 LEU B C 1
ATOM 1498 O O . LEU B 1 74 ? 100.227 16.510 0.880 1.00 25.58 96 LEU B O 1
ATOM 1503 N N . GLY B 1 75 ? 100.483 14.304 1.069 1.00 25.48 97 GLY B N 1
ATOM 1504 C CA . GLY B 1 75 ? 101.950 14.396 1.032 1.00 25.47 97 GLY B CA 1
ATOM 1505 C C . GLY B 1 75 ? 102.549 14.987 -0.218 1.00 26.42 97 GLY B C 1
ATOM 1506 O O . GLY B 1 75 ? 103.679 15.496 -0.204 1.00 31.10 97 GLY B O 1
ATOM 1507 N N . ASP B 1 76 ? 101.809 14.913 -1.318 1.00 27.12 98 ASP B N 1
ATOM 1508 C CA . ASP B 1 76 ? 102.270 15.429 -2.593 1.00 30.57 98 ASP B CA 1
ATOM 1509 C C . ASP B 1 76 ? 102.282 16.968 -2.575 1.00 28.07 98 ASP B C 1
ATOM 1510 O O . ASP B 1 76 ? 102.886 17.594 -3.450 1.00 29.73 98 ASP B O 1
ATOM 1515 N N . LEU B 1 77 ? 101.603 17.577 -1.604 1.00 22.22 99 LEU B N 1
ATOM 1516 C CA . LEU B 1 77 ? 101.375 19.029 -1.626 1.00 20.97 99 LEU B CA 1
ATOM 1517 C C . LEU B 1 77 ? 102.549 19.835 -1.069 1.00 22.07 99 LEU B C 1
ATOM 1518 O O . LEU B 1 77 ? 103.150 19.469 -0.060 1.00 22.60 99 LEU B O 1
ATOM 1523 N N . SER B 1 78 ? 102.829 20.952 -1.724 1.00 21.40 100 SER B N 1
ATOM 1524 C CA . SER B 1 78 ? 103.782 21.947 -1.201 1.00 23.64 100 SER B CA 1
ATOM 1525 C C . SER B 1 78 ? 103.261 22.637 0.042 1.00 23.26 100 SER B C 1
ATOM 1526 O O . SER B 1 78 ? 102.052 22.664 0.316 1.00 22.17 100 SER B O 1
ATOM 1529 N N . LEU B 1 79 ? 104.160 23.264 0.779 1.00 21.78 101 LEU B N 1
ATOM 1530 C CA . LEU B 1 79 ? 103.704 24.245 1.760 1.00 22.38 101 LEU B CA 1
ATOM 1531 C C . LEU B 1 79 ? 102.957 25.341 1.028 1.00 24.41 101 LEU B C 1
ATOM 1532 O O . LEU B 1 79 ? 103.292 25.694 -0.104 1.00 24.45 101 LEU B O 1
ATOM 1537 N N . GLY B 1 80 ? 101.904 25.850 1.647 1.00 22.63 102 GLY B N 1
ATOM 1538 C CA . GLY B 1 80 ? 101.125 26.874 1.000 1.00 23.72 102 GLY B CA 1
ATOM 1539 C C . GLY B 1 80 ? 99.689 26.963 1.430 1.00 21.15 102 GLY B C 1
ATOM 1540 O O . GLY B 1 80 ? 99.280 26.333 2.392 1.00 20.74 102 GLY B O 1
ATOM 1541 N N . GLN B 1 81 ? 98.963 27.787 0.678 1.00 20.32 103 GLN B N 1
ATOM 1542 C CA A GLN B 1 81 ? 97.572 28.124 0.952 0.50 20.32 103 GLN B CA 1
ATOM 1543 C CA B GLN B 1 81 ? 97.571 28.121 0.954 0.50 20.60 103 GLN B CA 1
ATOM 1544 C C . GLN B 1 81 ? 96.681 27.374 -0.037 1.00 18.74 103 GLN B C 1
ATOM 1545 O O . GLN B 1 81 ? 96.923 27.421 -1.242 1.00 19.45 103 GLN B O 1
ATOM 1556 N N . TYR B 1 82 ? 95.650 26.705 0.489 1.00 19.28 104 TYR B N 1
ATOM 1557 C CA . TYR B 1 82 ? 94.785 25.813 -0.304 1.00 17.33 104 TYR B CA 1
ATOM 1558 C C . TYR B 1 82 ? 93.305 26.071 -0.089 1.00 19.93 104 TYR B C 1
ATOM 1559 O O . TYR B 1 82 ? 92.883 26.487 1.001 1.00 19.87 104 TYR B O 1
ATOM 1568 N N A GLU B 1 83 ? 92.520 25.804 -1.119 0.50 19.22 105 GLU B N 1
ATOM 1569 N N B GLU B 1 83 ? 92.534 25.834 -1.146 0.50 19.97 105 GLU B N 1
ATOM 1570 C CA A GLU B 1 83 ? 91.061 25.885 -1.028 0.50 19.18 105 GLU B CA 1
ATOM 1571 C CA B GLU B 1 83 ? 91.064 25.857 -1.106 0.50 20.65 105 GLU B CA 1
ATOM 1572 C C A GLU B 1 83 ? 90.486 24.479 -1.131 0.50 20.37 105 GLU B C 1
ATOM 1573 C C B GLU B 1 83 ? 90.570 24.419 -1.049 0.50 20.71 105 GLU B C 1
ATOM 1574 O O A GLU B 1 83 ? 90.873 23.703 -2.019 0.50 19.35 105 GLU B O 1
ATOM 1575 O O B GLU B 1 83 ? 91.096 23.551 -1.753 0.50 18.95 105 GLU B O 1
ATOM 1586 N N . LEU B 1 84 ? 89.548 24.172 -0.232 1.00 20.47 106 LEU B N 1
ATOM 1587 C CA . LEU B 1 84 ? 88.898 22.853 -0.155 1.00 19.76 106 LEU B CA 1
ATOM 1588 C C . LEU B 1 84 ? 87.517 22.989 -0.756 1.00 17.51 106 LEU B C 1
ATOM 1589 O O . LEU B 1 84 ? 86.798 23.954 -0.454 1.00 19.45 106 LEU B O 1
ATOM 1594 N N . TYR B 1 85 ? 87.142 22.021 -1.568 1.00 16.56 107 TYR B N 1
ATOM 1595 C CA . TYR B 1 85 ? 85.800 21.973 -2.131 1.00 16.11 107 TYR B CA 1
ATOM 1596 C C . TYR B 1 85 ? 85.363 20.522 -2.091 1.00 18.25 107 TYR B C 1
ATOM 1597 O O . TYR B 1 85 ? 86.065 19.652 -2.597 1.00 19.64 107 TYR B O 1
ATOM 1614 N N . TYR B 1 87 ? 81.898 17.954 -2.712 1.00 18.98 109 TYR B N 1
ATOM 1615 C CA . TYR B 1 87 ? 80.577 18.042 -3.329 1.00 18.95 109 TYR B CA 1
ATOM 1616 C C . TYR B 1 87 ? 79.994 16.705 -3.741 1.00 19.50 109 TYR B C 1
ATOM 1617 O O . TYR B 1 87 ? 80.718 15.767 -4.040 1.00 19.08 109 TYR B O 1
ATOM 1626 N N . ASN B 1 88 ? 78.661 16.647 -3.717 1.00 18.38 110 ASN B N 1
ATOM 1627 C CA . ASN B 1 88 ? 77.918 15.592 -4.406 1.00 18.96 110 ASN B CA 1
ATOM 1628 C C . ASN B 1 88 ? 76.596 16.209 -4.799 1.00 22.85 110 ASN B C 1
ATOM 1629 O O . ASN B 1 88 ? 76.464 17.432 -4.737 1.00 22.10 110 ASN B O 1
ATOM 1634 N N . ALA B 1 89 ? 75.619 15.382 -5.185 1.00 23.85 111 ALA B N 1
ATOM 1635 C CA . ALA B 1 89 ? 74.348 15.907 -5.682 1.00 28.55 111 ALA B CA 1
ATOM 1636 C C . ALA B 1 89 ? 73.611 16.779 -4.690 1.00 27.96 111 ALA B C 1
ATOM 1637 O O . ALA B 1 89 ? 72.822 17.647 -5.125 1.00 31.10 111 ALA B O 1
ATOM 1639 N N . SER B 1 90 ? 73.879 16.545 -3.407 1.00 25.63 112 SER B N 1
ATOM 1640 C CA A SER B 1 90 ? 73.136 17.142 -2.293 0.50 26.93 112 SER B CA 1
ATOM 1641 C CA B SER B 1 90 ? 73.133 17.149 -2.312 0.50 26.87 112 SER B CA 1
ATOM 1642 C C . SER B 1 90 ? 73.778 18.344 -1.588 1.00 23.90 112 SER B C 1
ATOM 1643 O O . SER B 1 90 ? 73.066 19.161 -1.014 1.00 21.87 112 SER B O 1
ATOM 1648 N N . VAL B 1 91 ? 75.100 18.423 -1.584 1.00 19.54 113 VAL B N 1
ATOM 1649 C CA . VAL B 1 91 ? 75.808 19.474 -0.812 1.00 18.93 113 VAL B CA 1
ATOM 1650 C C . VAL B 1 91 ? 77.091 19.892 -1.499 1.00 19.86 113 VAL B C 1
ATOM 1651 O O . VAL B 1 91 ? 77.728 19.113 -2.221 1.00 19.01 113 VAL B O 1
ATOM 1655 N N . LYS B 1 92 ? 77.462 21.145 -1.267 1.00 19.84 114 LYS B N 1
ATOM 1656 C CA . LYS B 1 92 ? 78.725 21.680 -1.654 1.00 22.07 114 LYS B CA 1
ATOM 1657 C C . LYS B 1 92 ? 79.347 22.266 -0.374 1.00 20.30 114 LYS B C 1
ATOM 1658 O O . LYS B 1 92 ? 78.679 22.993 0.358 1.00 22.10 114 LYS B O 1
ATOM 1664 N N . VAL B 1 93 ? 80.620 21.953 -0.096 1.00 17.51 115 VAL B N 1
ATOM 1665 C CA . VAL B 1 93 ? 81.287 22.436 1.120 1.00 19.32 115 VAL B CA 1
ATOM 1666 C C . VAL B 1 93 ? 82.579 23.140 0.701 1.00 19.63 115 VAL B C 1
ATOM 1667 O O . VAL B 1 93 ? 83.322 22.637 -0.146 1.00 19.47 115 VAL B O 1
ATOM 1671 N N . VAL B 1 94 ? 82.810 24.325 1.264 1.00 17.61 116 VAL B N 1
ATOM 1672 C CA . VAL B 1 94 ? 84.017 25.098 0.955 1.00 18.62 116 VAL B CA 1
ATOM 1673 C C . VAL B 1 94 ? 84.723 25.526 2.227 1.00 20.14 116 VAL B C 1
ATOM 1674 O O . VAL B 1 94 ? 84.090 25.859 3.238 1.00 21.72 116 VAL B O 1
ATOM 1678 N N . GLY B 1 95 ? 86.047 25.517 2.168 1.00 19.63 117 GLY B N 1
ATOM 1679 C CA . GLY B 1 95 ? 86.871 26.074 3.233 1.00 20.40 117 GLY B CA 1
ATOM 1680 C C . GLY B 1 95 ? 88.267 26.328 2.691 1.00 21.28 117 GLY B C 1
ATOM 1681 O O . GLY B 1 95 ? 88.544 26.080 1.524 1.00 21.20 117 GLY B O 1
ATOM 1682 N N . ASN B 1 96 ? 89.113 26.895 3.536 1.00 20.87 118 ASN B N 1
ATOM 1683 C CA A ASN B 1 96 ? 90.517 27.098 3.166 0.50 21.46 118 ASN B CA 1
ATOM 1684 C CA B ASN B 1 96 ? 90.505 27.220 3.185 0.50 21.01 118 ASN B CA 1
ATOM 1685 C C . ASN B 1 96 ? 91.453 26.750 4.310 1.00 20.15 118 ASN B C 1
ATOM 1686 O O . ASN B 1 96 ? 91.080 26.748 5.513 1.00 20.87 118 ASN B O 1
ATOM 1695 N N . PHE B 1 97 ? 92.673 26.358 3.950 1.00 20.23 119 PHE B N 1
ATOM 1696 C CA . PHE B 1 97 ? 93.617 25.908 4.957 1.00 20.38 119 PHE B CA 1
ATOM 1697 C C . PHE B 1 97 ? 95.044 26.099 4.464 1.00 20.27 119 PHE B C 1
ATOM 1698 O O . PHE B 1 97 ? 95.277 26.368 3.300 1.00 20.63 119 PHE B O 1
ATOM 1706 N N . THR B 1 98 ? 95.971 25.946 5.385 1.00 21.65 120 THR B N 1
ATOM 1707 C CA A THR B 1 98 ? 97.396 26.097 5.128 0.50 22.52 120 THR B CA 1
ATOM 1708 C CA B THR B 1 98 ? 97.378 26.062 5.062 0.50 22.71 120 THR B CA 1
ATOM 1709 C C . THR B 1 98 ? 98.137 24.801 5.460 1.00 24.19 120 THR B C 1
ATOM 1710 O O . THR B 1 98 ? 97.804 24.100 6.444 1.00 25.01 120 THR B O 1
ATOM 1717 N N . LEU B 1 99 ? 99.148 24.491 4.672 1.00 23.55 121 LEU B N 1
ATOM 1718 C CA . LEU B 1 99 ? 100.124 23.470 5.016 1.00 24.42 121 LEU B CA 1
ATOM 1719 C C . LEU B 1 99 ? 101.458 24.186 5.244 1.00 27.93 121 LEU B C 1
ATOM 1720 O O . LEU B 1 99 ? 101.816 25.159 4.545 1.00 24.24 121 LEU B O 1
#

B-factor: mean 28.41, std 8.92, range [15.38, 70.21]

Secondary structure (DSSP, 8-state):
-EEEEPEEEE-GGGGSPPPTTSEEEEEETTTTEEEEEESS----EEEEEE-TTS-EEEEEEE---SSEEEEEE-TTPPSSEEEE---SS-EEEEEEE-/-EEEEPEEEE-GGGGS---TTSEEEEEETTTTEEEEEESS----EEEEEE-TT--EEEEEEE---SSEEEEEE-TTPPSSEEEE---SS-EEEEEEE-

InterPro domains:
  IPR021638 Protein of unknown function DUF3244 [PF11589] (45-121)

Organism: Bacteroides thetaiotaomicron (strain ATCC 29148 / DSM 2079 / JCM 5827 / CCUG 10774 / NCTC 10582 / VPI-5482 / E50) (NCBI:txid226186)

Radius of gyration: 20.28 Å; Cα contacts (8 Å, |Δi|>4): 528; chains: 2; bounding box: 54×46×27 Å